Protein AF-A0A1X2AK87-F1 (afdb_monomer_lite)

Sequence (224 aa):
MSTDDASAETTRYLLFAQPDEFSYKQRALEDDAVKTFAQQPPLAIDVGGGTISIVDPGGNAVISSAPIHAVTATPGTYAPMDQSSESTSRRYTQPLLLLDAPGGLDVRIGILPMRVTTWTGHQFRYAWRRKAQPLDLDAAYRHERVERRPLYVVTDAEWHSLVETFGLGNLAVDEYASGALDSEAKFMKVIGIGFAALIIVATTVFFVWFIWAIATGNIHHHHH

Radius of gyration: 25.37 Å; chains: 1; bounding box: 48×30×106 Å

Foldseek 3Di:
DDPPVVFWDKDKFFWFFDDPDADQAFVSNVVVVVVRVVDRGQWMWIDTPQKIFIAGPVPRHTPDMDRLVQKDKAKAKEFDWDDDPVDTDTQAIWIWIFIDGPPDPTFIETERFPGADPQHGGHDQKDFDVVSVHHYLCVVCVPPPDDSDGRTYGYNVSVLVVCVSNVNNVRMDRCPVVCVVVVVSVVRVVVVVVVVVVVVVVVVVVVVVVVVCVVVVVPDPPDD

Structure (mmCIF, N/CA/C/O backbone):
data_AF-A0A1X2AK87-F1
#
_entry.id   AF-A0A1X2AK87-F1
#
loop_
_atom_site.group_PDB
_atom_site.id
_atom_site.type_symbol
_atom_site.label_atom_id
_atom_site.label_alt_id
_atom_site.label_comp_id
_atom_site.label_asym_id
_atom_site.label_entity_id
_atom_site.label_seq_id
_atom_site.pdbx_PDB_ins_code
_atom_site.Cartn_x
_atom_site.Cartn_y
_atom_site.Cartn_z
_atom_site.occupancy
_atom_site.B_iso_or_equiv
_atom_site.auth_seq_id
_atom_site.auth_comp_id
_atom_site.auth_asym_id
_atom_site.auth_atom_id
_atom_site.pdbx_PDB_model_num
ATOM 1 N N . MET A 1 1 ? -15.059 -14.552 42.840 1.00 37.22 1 MET A N 1
ATOM 2 C CA . MET A 1 1 ? -15.243 -14.479 41.378 1.00 37.22 1 MET A CA 1
ATOM 3 C C . MET A 1 1 ? -14.320 -13.364 40.915 1.00 37.22 1 MET A C 1
ATOM 5 O O . MET A 1 1 ? -14.680 -12.205 41.035 1.00 37.22 1 MET A O 1
ATOM 9 N N . SER A 1 2 ? -13.063 -13.712 40.628 1.00 38.62 2 SER A N 1
ATOM 10 C CA . SER A 1 2 ? -12.021 -12.751 40.255 1.00 38.62 2 SER A CA 1
ATOM 11 C C . SER A 1 2 ? -12.074 -12.616 38.743 1.00 38.62 2 SER A C 1
ATOM 13 O O . SER A 1 2 ? -11.777 -13.579 38.041 1.00 38.62 2 SER A O 1
ATOM 15 N N . THR A 1 3 ? -12.546 -11.480 38.247 1.00 45.47 3 THR A N 1
ATOM 16 C CA . THR A 1 3 ? -12.357 -11.089 36.851 1.00 45.47 3 THR A CA 1
ATOM 17 C C . THR A 1 3 ? -10.915 -10.618 36.723 1.00 45.47 3 THR A C 1
ATOM 19 O O . THR A 1 3 ? -10.630 -9.437 36.906 1.00 45.47 3 THR A O 1
ATOM 22 N N . ASP A 1 4 ? -10.003 -11.561 36.475 1.00 43.41 4 ASP A N 1
ATOM 23 C CA . ASP A 1 4 ? -8.764 -11.242 35.768 1.00 43.41 4 ASP A CA 1
ATOM 24 C C . ASP A 1 4 ? -9.184 -10.849 34.354 1.00 43.41 4 ASP A C 1
ATOM 26 O O . ASP A 1 4 ? -9.300 -11.678 33.450 1.00 43.41 4 ASP A O 1
ATOM 30 N N . ASP A 1 5 ? -9.513 -9.571 34.202 1.00 45.09 5 ASP A N 1
ATOM 31 C CA . ASP A 1 5 ? -9.632 -8.917 32.912 1.00 45.09 5 ASP A CA 1
ATOM 32 C C . ASP A 1 5 ? -8.194 -8.780 32.403 1.00 45.09 5 ASP A C 1
ATOM 34 O O . ASP A 1 5 ? -7.512 -7.772 32.599 1.00 45.09 5 ASP A O 1
ATOM 38 N N . ALA A 1 6 ? -7.669 -9.893 31.883 1.00 46.88 6 ALA A N 1
ATOM 39 C CA . ALA A 1 6 ? -6.433 -9.914 31.134 1.00 46.88 6 ALA A CA 1
ATOM 40 C C . ALA A 1 6 ? -6.638 -8.943 29.975 1.00 46.88 6 ALA A C 1
ATOM 42 O O . ALA A 1 6 ? -7.278 -9.298 28.989 1.00 46.88 6 ALA A O 1
ATOM 43 N N . SER A 1 7 ? -6.164 -7.705 30.159 1.00 52.81 7 SER A N 1
ATOM 44 C CA . SER A 1 7 ? -6.148 -6.638 29.164 1.00 52.81 7 SER A CA 1
ATOM 45 C C . SER A 1 7 ? -5.793 -7.256 27.823 1.00 52.81 7 SER A C 1
ATOM 47 O O . SER A 1 7 ? -4.632 -7.603 27.603 1.00 52.81 7 SER A O 1
ATOM 49 N N . ALA A 1 8 ? -6.797 -7.464 26.971 1.00 64.44 8 ALA A N 1
ATOM 50 C CA . ALA A 1 8 ? -6.593 -8.093 25.682 1.00 64.44 8 ALA A CA 1
ATOM 51 C C . ALA A 1 8 ? -5.516 -7.285 24.959 1.00 64.44 8 ALA A C 1
ATOM 53 O O . ALA A 1 8 ? -5.663 -6.070 24.797 1.00 64.44 8 ALA A O 1
ATOM 54 N N . GLU A 1 9 ? -4.404 -7.944 24.629 1.00 82.31 9 GLU A N 1
ATOM 55 C CA . GLU A 1 9 ? -3.223 -7.286 24.084 1.00 82.31 9 GLU A CA 1
ATOM 56 C C . GLU A 1 9 ? -3.644 -6.488 22.849 1.00 82.31 9 GLU A C 1
ATOM 58 O O . GLU A 1 9 ? -4.130 -7.039 21.860 1.00 82.31 9 GLU A O 1
ATOM 63 N N . THR A 1 10 ? -3.582 -5.164 22.973 1.00 91.06 10 THR A N 1
ATOM 64 C CA . THR A 1 10 ? -4.002 -4.245 21.921 1.00 91.06 10 THR A CA 1
ATOM 65 C C . THR A 1 10 ? -2.764 -3.856 21.144 1.00 91.06 10 THR A C 1
ATOM 67 O O . THR A 1 10 ? -1.837 -3.260 21.694 1.00 91.06 10 THR A O 1
ATOM 70 N N . THR A 1 11 ? -2.747 -4.213 19.866 1.00 94.81 11 THR A N 1
ATOM 71 C CA . THR A 1 11 ? -1.667 -3.853 18.953 1.00 94.81 11 THR A CA 1
ATOM 72 C C . THR A 1 11 ? -2.015 -2.536 18.279 1.00 94.81 11 THR A C 1
ATOM 74 O O . THR A 1 11 ? -3.102 -2.395 17.718 1.00 94.81 11 THR A O 1
ATOM 77 N N . ARG A 1 12 ? -1.094 -1.573 18.340 1.00 95.25 12 ARG A N 1
ATOM 78 C CA . ARG A 1 12 ? -1.252 -0.246 17.741 1.00 95.25 12 ARG A CA 1
ATOM 79 C C . ARG A 1 12 ? -0.417 -0.121 16.474 1.00 95.25 12 ARG A C 1
ATOM 81 O O . ARG A 1 12 ? 0.788 -0.349 16.509 1.00 95.25 12 ARG A O 1
ATOM 88 N N . TYR A 1 13 ? -1.051 0.326 15.397 1.00 95.69 13 TYR A N 1
ATOM 89 C CA . TYR A 1 13 ? -0.430 0.604 14.105 1.00 95.69 13 TYR A CA 1
ATOM 90 C C . TYR A 1 13 ? -0.528 2.097 13.804 1.00 95.69 13 TYR A C 1
ATOM 92 O O . TYR A 1 13 ? -1.624 2.659 13.813 1.00 95.69 13 TYR A O 1
ATOM 100 N N . LEU A 1 14 ? 0.602 2.753 13.545 1.00 96.06 14 LEU A N 1
ATOM 101 C CA . LEU A 1 14 ? 0.628 4.185 13.249 1.00 96.06 14 LEU A CA 1
ATOM 102 C C . LEU A 1 14 ? 0.372 4.413 11.761 1.00 96.06 14 LEU A C 1
ATOM 104 O O . LEU A 1 14 ? 1.081 3.882 10.913 1.00 96.06 14 LEU A O 1
ATOM 108 N N . LEU A 1 15 ? -0.639 5.214 11.440 1.00 95.38 15 LEU A N 1
ATOM 109 C CA . LEU A 1 15 ? -1.010 5.530 10.068 1.00 95.38 15 LEU A CA 1
ATOM 110 C C . LEU A 1 15 ? -0.403 6.870 9.670 1.00 95.38 15 LEU A C 1
ATOM 112 O O . LEU A 1 15 ? -0.827 7.917 10.158 1.00 95.38 15 LEU A O 1
ATOM 116 N N . PHE A 1 16 ? 0.556 6.849 8.750 1.00 95.00 16 PHE A N 1
ATOM 117 C CA . PHE A 1 16 ? 1.167 8.063 8.215 1.00 95.00 16 PHE A CA 1
ATOM 118 C C . PHE A 1 16 ? 0.413 8.514 6.972 1.00 95.00 16 PHE A C 1
ATOM 120 O O . PHE A 1 16 ? -0.029 7.681 6.185 1.00 95.00 16 PHE A O 1
ATOM 127 N N . ALA A 1 17 ? 0.248 9.822 6.782 1.00 92.56 17 ALA A N 1
ATOM 128 C CA . ALA A 1 17 ? -0.372 10.337 5.565 1.00 92.56 17 ALA A CA 1
ATOM 129 C C . ALA A 1 17 ? 0.442 9.897 4.341 1.00 92.56 17 ALA A C 1
ATOM 131 O O . ALA A 1 17 ? 1.674 9.973 4.353 1.00 92.56 17 ALA A O 1
ATOM 132 N N . GLN A 1 18 ? -0.232 9.445 3.281 1.00 87.38 18 GLN A N 1
ATOM 133 C CA . GLN A 1 18 ? 0.483 9.159 2.044 1.00 87.38 18 GLN A CA 1
ATOM 134 C C . GLN A 1 18 ? 1.072 10.464 1.471 1.00 87.38 18 GLN A C 1
ATOM 136 O O . GLN A 1 18 ? 0.332 11.439 1.321 1.00 87.38 18 GLN A O 1
ATOM 141 N N . PRO A 1 19 ? 2.368 10.501 1.107 1.00 82.44 19 PRO A N 1
ATOM 142 C CA . PRO A 1 19 ? 2.927 11.643 0.394 1.00 82.44 19 PRO A CA 1
ATOM 143 C C . PRO A 1 19 ? 2.283 11.795 -0.992 1.00 82.44 19 PRO A C 1
ATOM 145 O O . PRO A 1 19 ? 1.915 10.807 -1.631 1.00 82.44 19 PRO A O 1
ATOM 148 N N . ASP A 1 20 ? 2.179 13.034 -1.479 1.00 78.19 20 ASP A N 1
ATOM 149 C CA . ASP A 1 20 ? 1.561 13.326 -2.781 1.00 78.19 20 ASP A CA 1
ATOM 150 C C . ASP A 1 20 ? 2.267 12.618 -3.945 1.00 78.19 20 ASP A C 1
ATOM 152 O O . ASP A 1 20 ? 1.616 12.151 -4.880 1.00 78.19 20 ASP A O 1
ATOM 156 N N . GLU A 1 21 ? 3.591 12.494 -3.865 1.00 79.44 21 GLU A N 1
ATOM 157 C CA . GLU A 1 21 ? 4.397 11.739 -4.814 1.00 79.44 21 GLU A CA 1
ATOM 158 C C . GLU A 1 21 ? 5.607 11.125 -4.106 1.00 79.44 21 GLU A C 1
ATOM 160 O O . GLU A 1 21 ? 6.216 11.741 -3.232 1.00 79.44 21 GLU A O 1
ATOM 165 N N . PHE A 1 22 ? 5.963 9.903 -4.500 1.00 81.50 22 PHE A N 1
ATOM 166 C CA . PHE A 1 22 ? 7.211 9.271 -4.090 1.00 81.50 22 PHE A CA 1
ATOM 167 C C . PHE A 1 22 ? 8.311 9.589 -5.102 1.00 81.50 22 PHE A C 1
ATOM 169 O O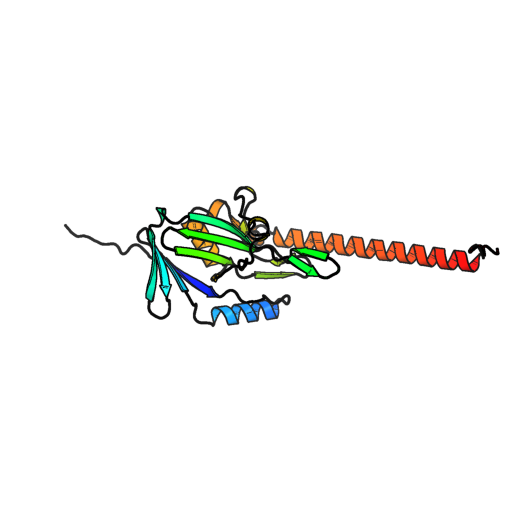 . PHE A 1 22 ? 8.115 9.441 -6.311 1.00 81.50 22 PHE A O 1
ATOM 176 N N . SER A 1 23 ? 9.503 9.941 -4.623 1.00 83.38 23 SER A N 1
ATOM 177 C CA . SER A 1 23 ? 10.654 10.164 -5.495 1.00 83.38 23 SER A CA 1
ATOM 178 C C . SER A 1 23 ? 11.020 8.934 -6.342 1.00 83.38 23 SER A C 1
ATOM 180 O O . SER A 1 23 ? 11.067 7.803 -5.856 1.00 83.38 23 SER A O 1
ATOM 182 N N . TYR A 1 24 ? 11.377 9.165 -7.612 1.00 84.50 24 TYR A N 1
ATOM 183 C CA . TYR A 1 24 ? 11.910 8.138 -8.522 1.00 84.50 24 TYR A CA 1
ATOM 184 C C . TYR A 1 24 ? 13.438 7.959 -8.433 1.00 84.50 24 TYR A C 1
ATOM 186 O O . TYR A 1 24 ? 14.051 7.268 -9.249 1.00 84.50 24 TYR A O 1
ATOM 194 N N . LYS A 1 25 ? 14.083 8.582 -7.440 1.00 87.50 25 LYS A N 1
ATOM 195 C CA . LYS A 1 25 ? 15.506 8.399 -7.123 1.00 87.50 25 LYS A CA 1
ATOM 196 C C . LYS A 1 25 ? 15.643 7.746 -5.756 1.00 87.50 25 LYS A C 1
ATOM 198 O O . LYS A 1 25 ? 15.159 8.311 -4.783 1.00 87.50 25 LYS A O 1
ATOM 203 N N . GLN A 1 26 ? 16.388 6.640 -5.675 1.00 88.94 26 GLN A N 1
ATOM 204 C CA . GLN A 1 26 ? 16.518 5.827 -4.456 1.00 88.94 26 GLN A CA 1
ATOM 205 C C . GLN A 1 26 ? 16.858 6.646 -3.206 1.00 88.94 26 GLN A C 1
ATOM 207 O O . GLN A 1 26 ? 16.146 6.570 -2.217 1.00 88.94 26 GLN A O 1
ATOM 212 N N . ARG A 1 27 ? 17.894 7.489 -3.267 1.00 87.75 27 ARG A N 1
ATOM 213 C CA . ARG A 1 27 ? 18.296 8.310 -2.116 1.00 87.75 27 ARG A CA 1
ATOM 214 C C . ARG A 1 27 ? 17.196 9.268 -1.656 1.00 87.75 27 ARG A C 1
ATOM 216 O O . ARG A 1 27 ? 16.947 9.394 -0.470 1.00 87.75 27 ARG A O 1
ATOM 223 N N . ALA A 1 28 ? 16.523 9.918 -2.600 1.00 87.50 28 ALA A N 1
ATOM 224 C CA . ALA A 1 28 ? 15.436 10.829 -2.265 1.00 87.50 28 ALA A CA 1
ATOM 225 C C . ALA A 1 28 ? 14.181 10.074 -1.789 1.00 87.50 28 ALA A C 1
ATOM 227 O O . ALA A 1 28 ? 13.449 10.604 -0.973 1.00 87.50 28 ALA A O 1
ATOM 228 N N . LEU A 1 29 ? 13.960 8.832 -2.236 1.00 89.25 29 LEU A N 1
ATOM 229 C CA . LEU A 1 29 ? 12.906 7.967 -1.700 1.00 89.25 29 LEU A CA 1
ATOM 230 C C . LEU A 1 29 ? 13.166 7.606 -0.229 1.00 89.25 29 LEU A C 1
ATOM 232 O O . LEU A 1 29 ? 12.245 7.614 0.582 1.00 89.25 29 LEU A O 1
ATOM 236 N N . GLU A 1 30 ? 14.419 7.308 0.118 1.00 89.38 30 GLU A N 1
ATOM 237 C CA . GLU A 1 30 ? 14.837 7.075 1.506 1.00 89.38 30 GLU A CA 1
ATOM 238 C C . GLU A 1 30 ? 14.649 8.339 2.356 1.00 89.38 30 GLU A C 1
ATOM 240 O O . GLU A 1 30 ? 14.086 8.262 3.448 1.00 89.38 30 GLU A O 1
ATOM 245 N N . ASP A 1 31 ? 15.039 9.506 1.834 1.00 90.06 31 ASP A N 1
ATOM 246 C CA . ASP A 1 31 ? 14.813 10.795 2.496 1.00 90.06 31 ASP A CA 1
ATOM 247 C C . ASP A 1 31 ? 13.305 11.078 2.688 1.00 90.06 31 ASP A C 1
ATOM 249 O O . ASP A 1 31 ? 12.892 11.516 3.765 1.00 90.06 31 ASP A O 1
ATOM 253 N N . ASP A 1 32 ? 12.469 10.782 1.684 1.00 88.25 32 ASP A N 1
ATOM 254 C CA . ASP A 1 32 ? 11.006 10.910 1.753 1.00 88.25 32 ASP A CA 1
ATOM 255 C C . ASP A 1 32 ? 10.416 9.991 2.833 1.00 88.25 32 ASP A C 1
ATOM 257 O O . ASP A 1 32 ? 9.547 10.413 3.602 1.00 88.25 32 ASP A O 1
ATOM 261 N N . ALA A 1 33 ? 10.902 8.750 2.936 1.00 89.19 33 ALA A N 1
ATOM 262 C CA . ALA A 1 33 ? 10.476 7.803 3.964 1.00 89.19 33 ALA A CA 1
ATOM 263 C C . ALA A 1 33 ? 10.854 8.298 5.368 1.00 89.19 33 ALA A C 1
ATOM 265 O O . ALA A 1 33 ? 9.997 8.358 6.250 1.00 89.19 33 ALA A O 1
ATOM 266 N N . VAL A 1 34 ? 12.105 8.732 5.567 1.00 89.94 34 VAL A N 1
ATOM 267 C CA . VAL A 1 34 ? 12.567 9.308 6.842 1.00 89.94 34 VAL A CA 1
ATOM 268 C C . VAL A 1 34 ? 11.726 10.523 7.222 1.00 89.94 34 VAL A C 1
ATOM 270 O O . VAL A 1 34 ? 11.284 10.638 8.364 1.00 89.94 34 VAL A O 1
ATOM 273 N N . LYS A 1 35 ? 11.455 11.415 6.265 1.00 90.19 35 LYS A N 1
ATOM 274 C CA . LYS A 1 35 ? 10.617 12.594 6.487 1.00 90.19 35 LYS A CA 1
ATOM 275 C C . LYS A 1 35 ? 9.189 12.210 6.871 1.00 90.19 35 LYS A C 1
ATOM 277 O O . LYS A 1 35 ? 8.642 12.819 7.784 1.00 90.19 35 LYS A O 1
ATOM 282 N N . THR A 1 36 ? 8.606 11.220 6.200 1.00 88.88 36 THR A N 1
ATOM 283 C CA . THR A 1 36 ? 7.245 10.735 6.477 1.00 88.88 36 THR A CA 1
ATOM 284 C C . THR A 1 36 ? 7.141 10.203 7.904 1.00 88.88 36 THR A C 1
ATOM 286 O O . THR A 1 36 ? 6.251 10.606 8.643 1.00 88.88 36 THR A O 1
ATOM 289 N N . PHE A 1 37 ? 8.096 9.378 8.336 1.00 87.94 37 PHE A N 1
ATOM 290 C CA . PHE A 1 37 ? 8.084 8.787 9.678 1.00 87.94 37 PHE A CA 1
ATOM 291 C C . PHE A 1 37 ? 8.559 9.725 10.794 1.00 87.94 37 PHE A C 1
ATOM 293 O O . PHE A 1 37 ? 8.312 9.461 11.967 1.00 87.94 37 PHE A O 1
ATOM 300 N N . ALA A 1 38 ? 9.219 10.831 10.448 1.00 89.88 38 ALA A N 1
ATOM 301 C CA . ALA A 1 38 ? 9.519 11.903 11.393 1.00 89.88 38 ALA A CA 1
ATOM 302 C C . ALA A 1 38 ? 8.299 12.796 11.686 1.00 89.88 38 ALA A C 1
ATOM 304 O O . ALA A 1 38 ? 8.317 13.550 12.660 1.00 89.88 38 ALA A O 1
ATOM 305 N N . GLN A 1 39 ? 7.255 12.751 10.850 1.00 90.12 39 GLN A N 1
ATOM 306 C CA . GLN A 1 39 ? 6.013 13.478 11.100 1.00 90.12 39 GLN A CA 1
ATOM 307 C C . GLN A 1 39 ? 5.172 12.763 12.156 1.00 90.12 39 GLN A C 1
ATOM 309 O O . GLN A 1 39 ? 5.183 11.539 12.268 1.00 90.12 39 GLN A O 1
ATOM 314 N N . GLN A 1 40 ? 4.399 13.539 12.915 1.00 89.62 40 GLN A N 1
ATOM 315 C CA . GLN A 1 40 ? 3.393 12.964 13.796 1.00 89.62 40 GLN A CA 1
ATOM 316 C C . GLN A 1 40 ? 2.331 12.257 12.935 1.00 89.62 40 GLN A C 1
ATOM 318 O O . GLN A 1 40 ? 1.765 12.902 12.045 1.00 89.62 40 GLN A O 1
ATOM 323 N N . PRO A 1 41 ? 2.054 10.961 13.170 1.00 93.00 41 PRO A N 1
ATOM 324 C CA . PRO A 1 41 ? 1.031 10.253 12.416 1.00 93.00 41 PRO A CA 1
ATOM 325 C C . PRO A 1 41 ? -0.331 10.915 12.673 1.00 93.00 41 PRO A C 1
ATOM 327 O O . PRO A 1 41 ? -0.643 11.215 13.824 1.00 93.00 41 PRO A O 1
ATOM 330 N N . PRO A 1 42 ? -1.147 11.181 11.641 1.00 93.50 42 PRO A N 1
ATOM 331 C CA . PRO A 1 42 ? -2.475 11.761 11.826 1.00 93.50 42 PRO A CA 1
ATOM 332 C C . PRO A 1 42 ? -3.457 10.811 12.515 1.00 93.50 42 PRO A C 1
ATOM 334 O O . PRO A 1 42 ? -4.395 11.283 13.146 1.00 93.50 42 PRO A O 1
ATOM 337 N N . LEU A 1 43 ? -3.273 9.494 12.369 1.00 95.00 43 LEU A N 1
ATOM 338 C CA . LEU A 1 43 ? -4.159 8.469 12.916 1.00 95.00 43 LEU A CA 1
ATOM 339 C C . LEU A 1 43 ? -3.360 7.255 13.397 1.00 95.00 43 LEU A C 1
ATOM 341 O O . LEU A 1 43 ? -2.225 7.021 12.984 1.00 95.00 43 LEU A O 1
ATOM 345 N N . ALA A 1 44 ? -3.988 6.446 14.236 1.00 95.56 44 ALA A N 1
ATOM 346 C CA . ALA A 1 44 ? -3.552 5.102 14.567 1.00 95.56 44 ALA A CA 1
ATOM 347 C C . ALA A 1 44 ? -4.731 4.130 14.466 1.00 95.56 44 ALA A C 1
ATOM 349 O O . ALA A 1 44 ? -5.886 4.528 14.626 1.00 95.56 44 ALA A O 1
ATOM 350 N N . ILE A 1 45 ? -4.432 2.860 14.213 1.00 95.06 45 ILE A N 1
ATOM 351 C CA . ILE A 1 45 ? -5.386 1.763 14.358 1.00 95.06 45 ILE A CA 1
ATOM 352 C C . ILE A 1 45 ? -4.974 0.939 15.565 1.00 95.06 45 ILE A C 1
ATOM 354 O O . ILE A 1 45 ? -3.868 0.405 15.600 1.00 95.06 45 ILE A O 1
ATOM 358 N N . ASP A 1 46 ? -5.893 0.795 16.508 1.00 95.12 46 ASP A N 1
ATOM 359 C CA . ASP A 1 46 ? -5.770 -0.130 17.624 1.00 95.12 46 ASP A CA 1
ATOM 360 C C . ASP A 1 46 ? -6.587 -1.382 17.317 1.00 95.12 46 ASP A C 1
ATOM 362 O O . ASP A 1 46 ? -7.791 -1.298 17.057 1.00 95.12 46 ASP A O 1
ATOM 366 N N . VAL A 1 47 ? -5.932 -2.543 17.346 1.00 94.00 47 VAL A N 1
ATOM 367 C CA . VAL A 1 47 ? -6.575 -3.847 17.169 1.00 94.00 47 VAL A CA 1
ATOM 368 C C . VAL A 1 47 ? -6.378 -4.676 18.428 1.00 94.00 47 VAL A C 1
ATOM 370 O O . VAL A 1 47 ? -5.254 -5.016 18.792 1.00 94.00 47 VAL A O 1
ATOM 373 N N . GLY A 1 48 ? -7.475 -4.992 19.110 1.00 91.00 48 GLY A N 1
ATOM 374 C CA . GLY A 1 48 ? -7.442 -5.679 20.399 1.00 91.00 48 GLY A CA 1
ATOM 375 C C . GLY A 1 48 ? -8.834 -5.830 21.002 1.00 91.00 48 GLY A C 1
ATOM 376 O O . GLY A 1 48 ? -9.783 -5.151 20.605 1.00 91.00 48 GLY A O 1
ATOM 377 N N . GLY A 1 49 ? -8.994 -6.773 21.933 1.00 87.88 49 GLY A N 1
ATOM 378 C CA . GLY A 1 49 ? -10.261 -6.958 22.659 1.00 87.88 49 GLY A CA 1
ATOM 379 C C . GLY A 1 49 ? -11.479 -7.267 21.777 1.00 87.88 49 GLY A C 1
ATOM 380 O O . GLY A 1 49 ? -12.606 -6.984 22.167 1.00 87.88 49 GLY A O 1
ATOM 381 N N . GLY A 1 50 ? -11.270 -7.808 20.569 1.00 91.00 50 GLY A N 1
ATOM 382 C CA . GLY A 1 50 ? -12.344 -8.063 19.599 1.00 91.00 50 GLY A CA 1
ATOM 383 C C . GLY A 1 50 ? -12.868 -6.810 18.888 1.00 91.00 50 GLY A C 1
ATOM 384 O O . GLY A 1 50 ? -13.908 -6.869 18.228 1.00 91.00 50 GLY A O 1
ATOM 385 N N . THR A 1 51 ? -12.156 -5.689 18.996 1.00 92.69 51 THR A N 1
ATOM 386 C CA . THR A 1 51 ? -12.510 -4.407 18.382 1.00 92.69 51 THR A CA 1
ATOM 387 C C . THR A 1 51 ? -11.357 -3.852 17.559 1.00 92.69 51 THR A C 1
ATOM 389 O O . THR A 1 51 ? -10.190 -4.177 17.782 1.00 92.69 51 THR A O 1
ATOM 392 N N . ILE A 1 52 ? -11.712 -3.014 16.594 1.00 93.88 52 ILE A N 1
ATOM 393 C CA . ILE A 1 52 ? -10.793 -2.188 15.825 1.00 93.88 52 ILE A CA 1
ATOM 394 C C . ILE A 1 52 ? -11.212 -0.749 16.043 1.00 93.88 52 ILE A C 1
ATOM 396 O O . ILE A 1 52 ? -12.384 -0.415 15.863 1.00 93.88 52 ILE A O 1
ATOM 400 N N . SER A 1 53 ? -10.260 0.097 16.415 1.00 93.62 53 SER A N 1
ATOM 401 C CA . SER A 1 53 ? -10.516 1.511 16.659 1.00 93.62 53 SER A CA 1
ATOM 402 C C . SER A 1 53 ? -9.547 2.378 15.874 1.00 93.62 53 SER A C 1
ATOM 404 O O . SER A 1 53 ? -8.344 2.138 15.894 1.00 93.62 53 SER A O 1
ATOM 406 N N . ILE A 1 54 ? -10.070 3.403 15.208 1.00 93.75 54 ILE A N 1
ATOM 407 C CA . ILE A 1 54 ? -9.275 4.526 14.718 1.00 93.75 54 ILE A CA 1
ATOM 408 C C . ILE A 1 54 ? -9.119 5.504 15.871 1.00 93.75 54 ILE A C 1
ATOM 410 O O . ILE A 1 54 ? -10.110 5.944 16.460 1.00 93.75 54 ILE A O 1
ATOM 414 N N . VAL A 1 55 ? -7.880 5.867 16.168 1.00 94.75 55 VAL A N 1
ATOM 415 C CA . VAL A 1 55 ? -7.527 6.698 17.315 1.00 94.75 55 VAL A CA 1
ATOM 416 C C . VAL A 1 55 ? -6.672 7.871 16.848 1.00 94.75 55 VAL A C 1
ATOM 418 O O . VAL A 1 55 ? -5.816 7.709 15.981 1.00 94.75 55 VAL A O 1
ATOM 421 N N . ASP A 1 56 ? -6.885 9.050 17.427 1.00 93.94 56 ASP A N 1
ATOM 422 C CA . ASP A 1 56 ? -5.918 10.146 17.344 1.00 93.94 56 ASP A CA 1
ATOM 423 C C . ASP A 1 56 ? -4.689 9.793 18.204 1.00 93.94 56 ASP A C 1
ATOM 425 O O . ASP A 1 56 ? -4.816 9.694 19.429 1.00 93.94 56 ASP A O 1
ATOM 429 N N . PRO A 1 57 ? -3.493 9.616 17.618 1.00 92.25 57 PRO A N 1
ATOM 430 C CA . PRO A 1 57 ? -2.301 9.244 18.370 1.00 92.25 57 PRO A CA 1
ATOM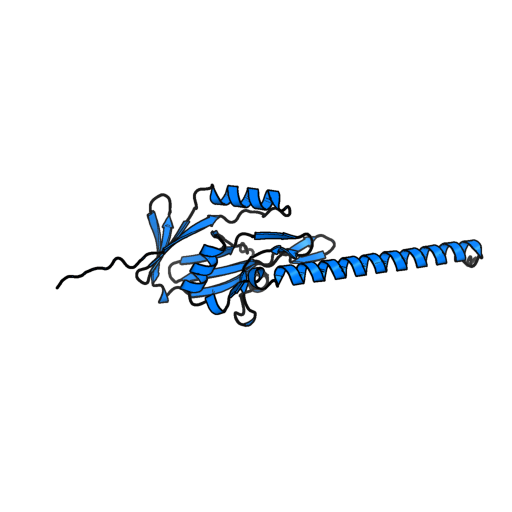 431 C C . PRO A 1 57 ? -1.790 10.367 19.285 1.00 92.25 57 PRO A C 1
ATOM 433 O O . PRO A 1 57 ? -1.042 10.079 20.217 1.00 92.25 57 PRO A O 1
ATOM 436 N N . GLY A 1 58 ? -2.173 11.631 19.051 1.00 90.06 58 GLY A N 1
ATOM 437 C CA . GLY A 1 58 ? -1.793 12.757 19.907 1.00 90.06 58 GLY A CA 1
ATOM 438 C C . GLY A 1 58 ? -2.562 12.796 21.230 1.00 90.06 58 GLY A C 1
ATOM 439 O O . GLY A 1 58 ? -1.969 13.041 22.280 1.00 90.06 58 GLY A O 1
ATOM 440 N N . GLY A 1 59 ? -3.875 12.543 21.184 1.00 87.44 59 GLY A N 1
ATOM 441 C CA . GLY A 1 59 ? -4.765 12.594 22.349 1.00 87.44 59 GLY A CA 1
ATOM 442 C C . GLY A 1 59 ? -5.273 11.244 22.865 1.00 87.44 59 GLY A C 1
ATOM 443 O O . GLY A 1 59 ? -5.955 11.217 23.887 1.00 87.44 59 GLY A O 1
ATOM 444 N N . ASN A 1 60 ? -4.982 10.134 22.179 1.00 88.19 60 ASN A N 1
ATOM 445 C CA . ASN A 1 60 ? -5.611 8.819 22.386 1.00 88.19 60 ASN A CA 1
ATOM 446 C C . ASN A 1 60 ? -7.152 8.848 22.301 1.00 88.19 60 ASN A C 1
ATOM 448 O O . ASN A 1 60 ? -7.832 8.007 22.892 1.00 88.19 60 ASN A O 1
ATOM 452 N N . ALA A 1 61 ? -7.720 9.817 21.581 1.00 93.56 61 ALA A N 1
ATOM 453 C CA . ALA A 1 61 ? -9.162 9.924 21.406 1.00 93.56 61 ALA A CA 1
ATOM 454 C C . ALA A 1 61 ? -9.639 8.928 20.342 1.00 93.56 61 ALA A C 1
ATOM 456 O O . ALA A 1 61 ? -9.127 8.921 19.224 1.00 93.56 61 ALA A O 1
ATOM 457 N N . VAL A 1 62 ? -10.634 8.102 20.675 1.00 93.88 62 VAL A N 1
ATOM 458 C CA . VAL A 1 62 ? -11.263 7.186 19.713 1.00 93.88 62 VAL A CA 1
ATOM 459 C C . VAL A 1 62 ? -12.134 7.995 18.754 1.00 93.88 62 VAL A C 1
ATOM 461 O O . VAL A 1 62 ? -13.096 8.637 19.170 1.00 93.88 62 VAL A O 1
ATOM 464 N N . ILE A 1 63 ? -11.784 7.962 17.470 1.00 92.25 63 ILE A N 1
ATOM 465 C CA . ILE A 1 63 ? -12.493 8.656 16.388 1.00 92.25 63 ILE A CA 1
ATOM 466 C C . ILE A 1 63 ? -13.620 7.776 15.851 1.00 92.25 63 ILE A C 1
ATOM 468 O O . ILE A 1 63 ? -14.735 8.243 15.634 1.00 92.25 63 ILE A O 1
ATOM 472 N N . SER A 1 64 ? -13.325 6.495 15.641 1.00 92.00 64 SER A N 1
ATOM 473 C CA . SER A 1 64 ? -14.286 5.490 15.195 1.00 92.00 64 SER A CA 1
ATOM 474 C C . SER A 1 64 ? -13.891 4.136 15.764 1.00 92.00 64 SER A C 1
ATOM 476 O O . SER A 1 64 ? -12.709 3.877 15.982 1.00 92.00 64 SER A O 1
ATOM 478 N N . SER A 1 65 ? -14.866 3.275 16.027 1.00 92.88 65 SER A N 1
ATOM 479 C CA . SER A 1 65 ? -14.622 1.926 16.522 1.00 92.88 65 SER A CA 1
ATOM 480 C C . SER A 1 65 ? -15.676 0.973 15.988 1.00 92.88 65 SER A C 1
ATOM 482 O O . SER A 1 65 ? -16.854 1.323 15.896 1.00 92.88 65 SER A O 1
ATOM 484 N N . ALA A 1 66 ? -15.248 -0.234 15.645 1.00 93.44 66 ALA A N 1
ATOM 485 C CA . ALA A 1 66 ? -16.112 -1.297 15.175 1.00 93.44 66 ALA A CA 1
ATOM 486 C C . ALA A 1 66 ? -15.670 -2.641 15.772 1.00 93.44 66 ALA A C 1
ATOM 488 O O . ALA A 1 66 ? -14.473 -2.882 15.957 1.00 93.44 66 ALA A O 1
ATOM 489 N N . PRO A 1 67 ? -16.608 -3.560 16.053 1.00 93.25 67 PRO A N 1
ATOM 490 C CA . PRO A 1 67 ? -16.255 -4.941 16.345 1.00 93.25 67 PRO A CA 1
ATOM 491 C C . PRO A 1 67 ? -15.488 -5.553 15.170 1.00 93.25 67 PRO A C 1
ATOM 493 O O . PRO A 1 67 ? -15.885 -5.373 14.021 1.00 93.25 67 PRO A O 1
ATOM 496 N N . ILE A 1 68 ? -14.438 -6.332 15.438 1.00 91.62 68 ILE A N 1
ATOM 497 C CA . ILE A 1 68 ? -13.577 -6.896 14.382 1.00 91.62 68 ILE A CA 1
ATOM 498 C C . ILE A 1 68 ? -14.357 -7.739 13.365 1.00 91.62 68 ILE A C 1
ATOM 500 O O . ILE A 1 68 ? -14.066 -7.709 12.178 1.00 91.62 68 ILE A O 1
ATOM 504 N N . HIS A 1 69 ? -15.401 -8.438 13.816 1.00 91.56 69 HIS A N 1
ATOM 505 C CA . HIS A 1 69 ? -16.263 -9.261 12.966 1.00 91.56 69 HIS A CA 1
ATOM 506 C C . HIS A 1 69 ? -17.204 -8.448 12.062 1.00 91.56 69 HIS A C 1
ATOM 508 O O . HIS A 1 69 ? -17.805 -9.012 11.153 1.00 91.56 69 HIS A O 1
ATOM 514 N N . ALA A 1 70 ? -17.367 -7.150 12.330 1.00 93.56 70 ALA A N 1
ATOM 515 C CA . ALA A 1 70 ? -18.125 -6.224 11.495 1.00 93.56 70 ALA A CA 1
ATOM 516 C C . ALA A 1 70 ? -17.227 -5.464 10.503 1.00 93.56 70 ALA A C 1
ATOM 518 O O . ALA A 1 70 ? -17.750 -4.790 9.616 1.00 93.56 70 ALA A O 1
ATOM 519 N N . VAL A 1 71 ? -15.899 -5.567 10.644 1.00 94.50 71 VAL A N 1
ATOM 520 C CA . VAL A 1 71 ? -14.932 -4.963 9.724 1.00 94.50 71 VAL A CA 1
ATOM 521 C C . VAL A 1 71 ? -14.681 -5.907 8.555 1.00 94.50 71 VAL A C 1
ATOM 523 O O . VAL A 1 71 ? -14.271 -7.055 8.725 1.00 94.50 71 VAL A O 1
ATOM 526 N N . THR A 1 72 ? -14.887 -5.399 7.349 1.00 94.81 72 THR A N 1
ATOM 527 C CA . THR A 1 72 ? -14.543 -6.073 6.103 1.00 94.81 72 THR A CA 1
ATOM 528 C C . THR A 1 72 ? -13.155 -5.628 5.665 1.00 94.81 72 THR A C 1
ATOM 530 O O . THR A 1 72 ? -12.944 -4.469 5.317 1.00 94.81 72 THR A O 1
ATOM 533 N N . ALA A 1 73 ? -12.207 -6.563 5.655 1.00 95.31 73 ALA A N 1
ATOM 534 C CA . ALA A 1 73 ? -10.868 -6.346 5.125 1.00 95.31 73 ALA A CA 1
ATOM 535 C C . ALA A 1 73 ? -10.756 -6.925 3.711 1.00 95.31 73 ALA A C 1
ATOM 537 O O . ALA A 1 73 ? -10.923 -8.129 3.510 1.00 95.31 73 ALA A O 1
ATOM 538 N N . THR A 1 74 ? -10.454 -6.074 2.732 1.00 95.12 74 THR A N 1
ATOM 539 C CA . THR A 1 74 ? -10.397 -6.455 1.316 1.00 95.12 74 THR A CA 1
ATOM 540 C C . THR A 1 74 ? -9.013 -6.173 0.726 1.00 95.12 74 THR A C 1
ATOM 542 O O . THR A 1 74 ? -8.495 -5.061 0.875 1.00 95.12 74 THR A O 1
ATOM 545 N N . PRO A 1 75 ? -8.403 -7.141 0.016 1.00 96.69 75 PRO A N 1
ATOM 546 C CA . PRO A 1 75 ? -7.229 -6.892 -0.811 1.00 96.69 75 PRO A CA 1
ATOM 547 C C . PRO A 1 75 ? -7.522 -5.856 -1.904 1.00 96.69 75 PRO A C 1
ATOM 549 O O . PRO A 1 75 ? -8.449 -6.026 -2.696 1.00 96.69 75 PRO A O 1
ATOM 552 N N . GLY A 1 76 ? -6.712 -4.805 -1.992 1.00 94.25 76 GLY A N 1
ATOM 553 C CA . GLY A 1 76 ? -6.779 -3.808 -3.062 1.00 94.25 76 GLY A CA 1
ATOM 554 C C . GLY A 1 76 ? -5.444 -3.634 -3.779 1.00 94.25 76 GLY A C 1
ATOM 555 O O . GLY A 1 76 ? -4.387 -3.991 -3.257 1.00 94.25 76 GLY A O 1
ATOM 556 N N . THR A 1 77 ? -5.474 -3.056 -4.973 1.00 93.06 77 THR A N 1
ATOM 557 C CA . THR A 1 77 ? -4.277 -2.611 -5.697 1.00 93.06 77 THR A CA 1
ATOM 558 C C . THR A 1 77 ? -4.475 -1.210 -6.245 1.00 93.06 77 THR A C 1
ATOM 560 O O . THR A 1 77 ? -5.524 -0.916 -6.818 1.00 93.06 77 THR A O 1
ATOM 563 N N . TYR A 1 78 ? -3.442 -0.383 -6.108 1.00 90.12 78 TYR A N 1
ATOM 564 C CA . TYR A 1 78 ? -3.340 0.937 -6.726 1.00 90.12 78 TYR A CA 1
ATOM 565 C C . TYR A 1 78 ? -2.218 0.930 -7.763 1.00 90.12 78 TYR A C 1
ATOM 567 O O . TYR A 1 78 ? -1.095 0.526 -7.456 1.00 90.12 78 TYR A O 1
ATOM 575 N N . ALA A 1 79 ? -2.511 1.339 -8.994 1.00 87.88 79 ALA A N 1
ATOM 576 C CA . ALA A 1 79 ? -1.591 1.279 -10.120 1.00 87.88 79 ALA A CA 1
ATOM 577 C C . ALA A 1 79 ? -1.639 2.585 -10.934 1.00 87.88 79 ALA A C 1
ATOM 579 O O . ALA A 1 79 ? -2.226 2.618 -12.026 1.00 87.88 79 ALA A O 1
ATOM 580 N N . PRO A 1 80 ? -0.996 3.665 -10.442 1.00 81.88 80 PRO A N 1
ATOM 581 C CA . PRO A 1 80 ? -1.070 4.967 -11.086 1.00 81.88 80 PRO A CA 1
ATOM 582 C C . PRO A 1 80 ? -0.595 4.890 -12.534 1.00 81.88 80 PRO A C 1
ATOM 584 O O . PRO A 1 80 ? 0.474 4.353 -12.842 1.00 81.88 80 PRO A O 1
ATOM 587 N N . MET A 1 81 ? -1.407 5.449 -13.427 1.00 75.94 81 MET A N 1
ATOM 588 C CA . MET A 1 81 ? -1.106 5.529 -14.851 1.00 75.94 81 MET A CA 1
ATOM 589 C C . MET A 1 81 ? -0.309 6.792 -15.139 1.00 75.94 81 MET A C 1
ATOM 591 O O . MET A 1 81 ? -0.713 7.887 -14.747 1.00 75.94 81 MET A O 1
ATOM 595 N N . ASP A 1 82 ? 0.786 6.649 -15.874 1.00 70.38 82 ASP A N 1
ATOM 596 C CA . ASP A 1 82 ? 1.405 7.779 -16.542 1.00 70.38 82 ASP A CA 1
ATOM 597 C C . ASP A 1 82 ? 0.601 8.098 -17.802 1.00 70.38 82 ASP A C 1
ATOM 599 O O . ASP A 1 82 ? 0.471 7.247 -18.681 1.00 70.38 82 ASP A O 1
ATOM 603 N N . GLN A 1 83 ? 0.021 9.294 -17.862 1.00 61.50 83 GLN A N 1
ATOM 604 C CA . GLN A 1 83 ? -0.652 9.806 -19.054 1.00 61.50 83 GLN A CA 1
ATOM 605 C C . GLN A 1 83 ? 0.269 10.832 -19.706 1.00 61.50 83 GLN A C 1
ATOM 607 O O . GLN A 1 83 ? 0.069 12.039 -19.572 1.00 61.50 83 GLN A O 1
ATOM 612 N N . SER A 1 84 ? 1.317 10.350 -20.370 1.00 59.66 84 SER A N 1
ATOM 613 C CA . SER A 1 84 ? 2.122 11.196 -21.249 1.00 59.66 84 SER A CA 1
ATOM 614 C C . SER A 1 84 ? 1.528 11.186 -22.660 1.00 59.66 84 SER A C 1
ATOM 616 O O . SER A 1 84 ? 0.729 10.315 -23.009 1.00 59.66 84 SER A O 1
ATOM 618 N N . SER A 1 85 ? 1.913 12.151 -23.500 1.00 48.94 85 SER A N 1
ATOM 619 C CA . SER A 1 85 ? 1.461 12.217 -24.899 1.00 48.94 85 SER 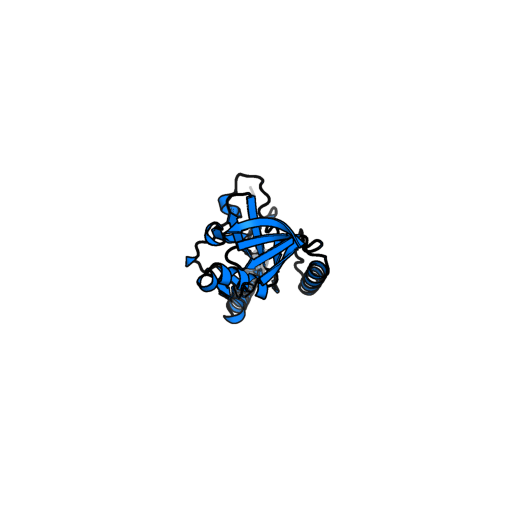A CA 1
ATOM 620 C C . SER A 1 85 ? 1.891 11.011 -25.745 1.00 48.94 85 SER A C 1
ATOM 622 O O . SER A 1 85 ? 1.368 10.827 -26.840 1.00 48.94 85 SER A O 1
ATOM 624 N N . GLU A 1 86 ? 2.839 10.205 -25.258 1.00 57.56 86 GLU A N 1
ATOM 625 C CA . GLU A 1 86 ? 3.485 9.122 -26.009 1.00 57.56 86 GLU A CA 1
ATOM 626 C C . GLU A 1 86 ? 3.115 7.718 -25.504 1.00 57.56 86 GLU A C 1
ATOM 628 O O . GLU A 1 86 ? 3.247 6.749 -26.250 1.00 57.56 86 GLU A O 1
ATOM 633 N N . SER A 1 87 ? 2.637 7.575 -24.261 1.00 53.41 87 SER A N 1
ATOM 634 C CA . SER A 1 87 ? 2.317 6.269 -23.674 1.00 53.41 87 SER A CA 1
ATOM 635 C C . SER A 1 87 ? 1.311 6.381 -22.530 1.00 53.41 87 SER A C 1
ATOM 637 O O . SER A 1 87 ? 1.375 7.299 -21.714 1.00 53.41 87 SER A O 1
ATOM 639 N N . THR A 1 88 ? 0.418 5.389 -22.436 1.00 63.22 88 THR A N 1
ATOM 640 C CA . THR A 1 88 ? -0.309 5.079 -21.199 1.00 63.22 88 THR A CA 1
ATOM 641 C C . THR A 1 88 ? 0.304 3.830 -20.584 1.00 63.22 88 THR A C 1
ATOM 643 O O . THR A 1 88 ? 0.020 2.712 -21.016 1.00 63.22 88 THR A O 1
ATOM 646 N N . SER A 1 89 ? 1.154 4.010 -19.577 1.00 72.00 89 SER A N 1
ATOM 647 C CA . SER A 1 89 ? 1.807 2.902 -18.875 1.00 72.00 89 SER A CA 1
ATOM 648 C C . SER A 1 89 ? 1.621 3.015 -17.368 1.00 72.00 89 SER A C 1
ATOM 650 O O . SER A 1 89 ? 1.693 4.106 -16.804 1.00 72.00 89 SER A O 1
ATOM 652 N N . ARG A 1 90 ? 1.406 1.874 -16.703 1.00 75.12 90 ARG A N 1
ATOM 653 C CA . ARG A 1 90 ? 1.413 1.791 -15.235 1.00 75.12 90 ARG A CA 1
ATOM 654 C C . ARG A 1 90 ? 2.800 2.169 -14.726 1.00 75.12 90 ARG A C 1
ATOM 656 O O . ARG A 1 90 ? 3.782 1.587 -15.178 1.00 75.12 90 ARG A O 1
ATOM 663 N N . ARG A 1 91 ? 2.875 3.116 -13.787 1.00 81.31 91 ARG A N 1
ATOM 664 C CA . ARG A 1 91 ? 4.146 3.530 -13.170 1.00 81.31 91 ARG A CA 1
ATOM 665 C C . ARG A 1 91 ? 4.669 2.482 -12.190 1.00 81.31 91 ARG A C 1
ATOM 667 O O . ARG A 1 91 ? 5.865 2.224 -12.154 1.00 81.31 91 ARG A O 1
ATOM 674 N N . TYR A 1 92 ? 3.768 1.899 -11.406 1.00 86.44 92 TYR A N 1
ATOM 675 C CA . TYR A 1 92 ? 4.020 0.808 -10.464 1.00 86.44 92 TYR A CA 1
ATOM 676 C C . TYR A 1 92 ? 2.684 0.171 -10.051 1.00 86.44 92 TYR A C 1
ATOM 678 O O . TYR A 1 92 ? 1.623 0.666 -10.431 1.00 86.44 92 TYR A O 1
ATOM 686 N N . THR A 1 93 ? 2.726 -0.918 -9.278 1.00 89.44 93 THR A N 1
ATOM 687 C CA . THR A 1 93 ? 1.547 -1.497 -8.610 1.00 89.44 93 THR A CA 1
ATOM 688 C C . THR A 1 93 ? 1.816 -1.588 -7.114 1.00 89.44 93 THR A C 1
ATOM 690 O O . THR A 1 93 ? 2.776 -2.226 -6.699 1.00 89.44 93 THR A O 1
ATOM 693 N N . GLN A 1 94 ? 0.975 -0.943 -6.312 1.00 93.06 94 GLN A N 1
ATOM 694 C CA . GLN A 1 94 ? 1.054 -0.921 -4.856 1.00 93.06 94 GLN A CA 1
ATOM 695 C C . GLN A 1 94 ? -0.064 -1.788 -4.263 1.00 93.06 94 GLN A C 1
ATOM 697 O O . GLN A 1 94 ? -1.234 -1.583 -4.609 1.00 93.06 94 GLN A O 1
ATOM 702 N N . PRO A 1 95 ? 0.248 -2.739 -3.366 1.00 95.19 95 PRO A N 1
ATOM 703 C CA . PRO A 1 95 ? -0.778 -3.457 -2.621 1.00 95.19 95 PRO A CA 1
ATOM 704 C C . PRO A 1 95 ? -1.423 -2.538 -1.577 1.00 95.19 95 PRO A C 1
ATOM 706 O O . PRO A 1 95 ? -0.745 -1.776 -0.885 1.00 95.19 95 PRO A O 1
ATOM 709 N N . LEU A 1 96 ? -2.741 -2.642 -1.448 1.00 95.56 96 LEU A N 1
ATOM 710 C CA . LEU A 1 96 ? -3.539 -1.952 -0.443 1.00 95.56 96 LEU A CA 1
ATOM 711 C C . LEU A 1 96 ? -4.275 -2.955 0.440 1.00 95.56 96 LEU A C 1
ATOM 713 O O . LEU A 1 96 ? -4.730 -3.996 -0.040 1.00 95.56 96 LEU A O 1
ATOM 717 N N . LEU A 1 97 ? -4.446 -2.589 1.704 1.00 96.38 97 LEU A N 1
ATOM 718 C CA . LEU A 1 97 ? -5.445 -3.157 2.597 1.00 96.38 97 LEU A CA 1
ATOM 719 C C . LEU A 1 97 ? -6.593 -2.150 2.719 1.00 96.38 97 LEU A C 1
ATOM 721 O O . LEU A 1 97 ? -6.379 -1.015 3.150 1.00 96.38 97 LEU A O 1
ATOM 725 N N . LEU A 1 98 ? -7.788 -2.555 2.294 1.00 94.88 98 LEU A N 1
ATOM 726 C CA . LEU A 1 98 ? -9.006 -1.754 2.388 1.00 94.88 98 LEU A CA 1
ATOM 727 C C . LEU A 1 98 ? -9.795 -2.243 3.598 1.00 94.88 98 LEU A C 1
ATOM 729 O O . LEU A 1 98 ? -10.121 -3.429 3.661 1.00 94.88 98 LEU A O 1
ATOM 733 N N . LEU A 1 99 ? -10.080 -1.357 4.542 1.00 94.12 99 LEU A N 1
ATOM 734 C CA . LEU A 1 99 ? -10.886 -1.652 5.720 1.00 94.12 99 LEU A CA 1
ATOM 735 C C . LEU A 1 99 ? -12.179 -0.856 5.631 1.00 94.12 99 LEU A C 1
ATOM 737 O O . LEU A 1 99 ? -12.129 0.372 5.621 1.00 94.12 99 LEU A O 1
ATOM 741 N N . ASP A 1 100 ? -13.302 -1.563 5.587 1.00 93.25 100 ASP A N 1
ATOM 742 C CA . ASP A 1 100 ? -14.641 -0.978 5.587 1.00 93.25 100 ASP A CA 1
ATOM 743 C C . ASP A 1 100 ? -15.457 -1.518 6.766 1.00 93.25 100 ASP A C 1
ATOM 745 O O . ASP A 1 100 ? -15.406 -2.715 7.061 1.00 93.25 100 ASP A O 1
ATOM 749 N N . ALA A 1 101 ? -16.215 -0.668 7.455 1.00 90.94 101 ALA A N 1
ATOM 750 C CA . ALA A 1 101 ? -17.182 -1.115 8.452 1.00 90.94 101 ALA A CA 1
ATOM 751 C C . ALA A 1 101 ? -18.385 -0.166 8.573 1.00 90.94 101 ALA A C 1
ATOM 753 O O . ALA A 1 101 ? -18.249 1.058 8.434 1.00 90.94 101 ALA A O 1
ATOM 754 N N . PRO A 1 102 ? -19.566 -0.702 8.943 1.00 82.94 102 PRO A N 1
ATOM 755 C CA . PRO A 1 102 ? -20.720 0.118 9.285 1.00 82.94 102 PRO A CA 1
ATOM 756 C C . PRO A 1 102 ? -20.364 1.131 10.379 1.00 82.94 102 PRO A C 1
ATOM 758 O O . PRO A 1 102 ? -19.772 0.772 11.394 1.00 82.94 102 PRO A O 1
ATOM 761 N N . GLY A 1 103 ? -20.746 2.394 10.184 1.00 74.12 103 GLY A N 1
ATOM 762 C CA . GLY A 1 103 ? -20.373 3.483 11.098 1.00 74.12 103 GLY A CA 1
ATOM 763 C C . GLY A 1 103 ? -19.221 4.361 10.603 1.00 74.12 103 GLY A C 1
ATOM 764 O O . GLY A 1 103 ? -18.778 5.234 11.342 1.00 74.12 103 GLY A O 1
ATOM 765 N N . GLY A 1 104 ? -18.780 4.182 9.352 1.00 76.31 104 GLY A N 1
ATOM 766 C CA . GLY A 1 104 ? -17.879 5.121 8.673 1.00 76.31 104 GLY A CA 1
ATOM 767 C C . GLY A 1 104 ? -16.394 4.814 8.849 1.00 76.31 104 GLY A C 1
ATOM 768 O O . GLY A 1 104 ? -15.567 5.709 8.693 1.00 76.31 104 GLY A O 1
ATOM 769 N N . LEU A 1 105 ? -16.048 3.569 9.186 1.00 85.81 105 LEU A N 1
ATOM 770 C CA . LEU A 1 105 ? -14.675 3.097 9.056 1.00 85.81 105 LEU A CA 1
ATOM 771 C C . LEU A 1 105 ? -14.408 2.864 7.563 1.00 85.81 105 LEU A C 1
ATOM 773 O O . LEU A 1 105 ? -14.852 1.856 7.044 1.00 85.81 105 LEU A O 1
ATOM 777 N N . ASP A 1 106 ? -13.714 3.777 6.889 1.00 89.00 106 ASP A N 1
ATOM 778 C CA . ASP A 1 106 ? -13.214 3.586 5.518 1.00 89.00 106 ASP A CA 1
ATOM 779 C C . ASP A 1 106 ? -11.736 3.984 5.487 1.00 89.00 106 ASP A C 1
ATOM 781 O O . ASP A 1 106 ? -11.383 5.168 5.506 1.00 89.00 106 ASP A O 1
ATOM 785 N N . VAL A 1 107 ? -10.854 2.984 5.529 1.00 91.25 107 VAL A N 1
ATOM 786 C CA . VAL A 1 107 ? -9.404 3.189 5.595 1.00 91.25 107 VAL A CA 1
ATOM 787 C C . VAL A 1 107 ? -8.713 2.421 4.484 1.00 91.25 107 VAL A C 1
ATOM 789 O O . VAL A 1 107 ? -8.879 1.214 4.322 1.00 91.25 107 VAL A O 1
ATOM 792 N N . ARG A 1 108 ? -7.861 3.130 3.742 1.00 93.69 108 ARG A N 1
ATOM 793 C CA . ARG A 1 108 ? -7.078 2.581 2.633 1.00 93.69 108 ARG A CA 1
ATOM 794 C C . ARG A 1 108 ? -5.605 2.686 2.971 1.00 93.69 108 ARG A C 1
ATOM 796 O O . ARG A 1 108 ? -5.047 3.786 2.966 1.00 93.69 108 ARG A O 1
ATOM 803 N N . ILE A 1 109 ? -5.009 1.543 3.288 1.00 95.88 109 ILE A N 1
ATOM 804 C CA . ILE A 1 109 ? -3.663 1.448 3.848 1.00 95.88 109 ILE A CA 1
ATOM 805 C C . ILE A 1 109 ? -2.730 0.845 2.803 1.00 95.88 109 ILE A C 1
ATOM 807 O O . ILE A 1 109 ? -2.883 -0.312 2.408 1.00 95.88 109 ILE A O 1
ATOM 811 N N . GLY A 1 110 ? -1.764 1.637 2.350 1.00 95.25 110 GLY A N 1
ATOM 812 C CA . GLY A 1 110 ? -0.685 1.198 1.475 1.00 95.25 110 GLY A CA 1
ATOM 813 C C . GLY A 1 110 ? 0.599 0.881 2.238 1.00 95.25 110 GLY A C 1
ATOM 814 O O . GLY A 1 110 ? 0.735 1.152 3.430 1.00 95.25 110 GLY A O 1
ATOM 815 N N . ILE A 1 111 ? 1.570 0.338 1.512 1.00 94.12 111 ILE A N 1
ATOM 816 C CA . ILE A 1 111 ? 2.938 0.109 1.998 1.00 94.12 111 ILE A CA 1
ATOM 817 C C . ILE A 1 111 ? 3.842 1.198 1.435 1.00 94.12 111 ILE A C 1
ATOM 819 O O . ILE A 1 111 ? 3.653 1.590 0.280 1.00 94.12 111 ILE A O 1
ATOM 823 N N . LEU A 1 112 ? 4.845 1.657 2.186 1.00 91.44 112 LEU A N 1
ATOM 824 C CA . LEU A 1 112 ? 5.895 2.471 1.575 1.00 91.44 112 LEU A CA 1
ATOM 825 C C . LEU A 1 112 ? 6.689 1.670 0.531 1.00 91.44 112 LEU A C 1
ATOM 827 O O . LEU A 1 112 ? 6.949 0.475 0.712 1.00 91.44 112 LEU A O 1
ATOM 831 N N . PRO A 1 113 ? 7.113 2.324 -0.559 1.00 91.75 113 PRO A N 1
ATOM 832 C CA . PRO A 1 113 ? 8.020 1.711 -1.512 1.00 91.75 113 PRO A CA 1
ATOM 833 C C . PRO A 1 113 ? 9.378 1.457 -0.851 1.00 91.75 113 PRO A C 1
ATOM 835 O O . PRO A 1 113 ? 9.950 2.327 -0.201 1.00 91.75 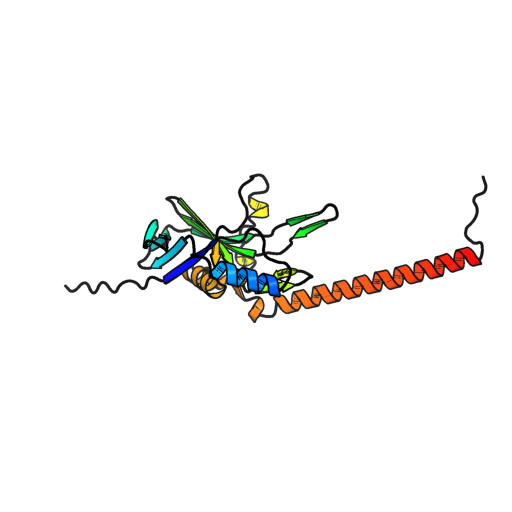113 PRO A O 1
ATOM 838 N N . MET A 1 114 ? 9.908 0.252 -1.042 1.00 90.25 114 MET A N 1
ATOM 839 C CA . MET A 1 114 ? 11.194 -0.168 -0.478 1.00 90.25 114 MET A CA 1
ATOM 840 C C . MET A 1 114 ? 12.364 0.312 -1.342 1.00 90.25 114 MET A C 1
ATOM 842 O O . MET A 1 114 ? 13.436 0.648 -0.842 1.00 90.25 114 MET A O 1
ATOM 846 N N . ARG A 1 115 ? 12.173 0.310 -2.664 1.00 89.00 115 ARG A N 1
ATOM 847 C CA . ARG A 1 115 ? 13.176 0.769 -3.625 1.00 89.00 115 ARG A CA 1
ATOM 848 C C . ARG A 1 115 ? 12.533 1.247 -4.914 1.00 89.00 115 ARG A C 1
ATOM 850 O O . ARG A 1 115 ? 11.364 0.971 -5.174 1.00 89.00 115 ARG A O 1
ATOM 857 N N . VAL A 1 116 ? 13.317 1.917 -5.746 1.00 88.50 116 VAL A N 1
ATOM 858 C CA . VAL A 1 116 ? 12.915 2.311 -7.099 1.00 88.50 116 VAL A CA 1
ATOM 859 C C . VAL A 1 116 ? 13.872 1.748 -8.142 1.00 88.50 116 VAL A C 1
ATOM 861 O O . VAL A 1 116 ? 15.089 1.731 -7.950 1.00 88.50 116 VAL A O 1
ATOM 864 N N . THR A 1 117 ? 13.326 1.298 -9.271 1.00 84.00 117 THR A N 1
ATOM 865 C CA . THR A 1 117 ? 14.108 0.924 -10.453 1.00 84.00 117 THR A CA 1
ATOM 866 C C . THR A 1 117 ? 13.661 1.726 -11.670 1.00 84.00 117 THR A C 1
ATOM 868 O O . THR A 1 117 ? 12.506 2.131 -11.779 1.00 84.00 117 THR A O 1
ATOM 871 N N . THR A 1 118 ? 14.569 1.927 -12.624 1.00 78.06 118 THR A N 1
ATOM 872 C CA . THR A 1 118 ? 14.266 2.634 -13.880 1.00 78.06 118 THR A CA 1
ATOM 873 C C . THR A 1 118 ? 13.210 1.919 -14.727 1.00 78.06 118 THR A C 1
ATOM 875 O O . THR A 1 118 ? 12.541 2.563 -15.524 1.00 78.06 118 THR A O 1
ATOM 878 N N . TRP A 1 119 ? 13.063 0.599 -14.574 1.00 74.88 119 TRP A N 1
ATOM 879 C CA . TRP A 1 119 ? 12.217 -0.224 -15.446 1.00 74.88 119 TRP A CA 1
ATOM 880 C C . TRP A 1 119 ? 10.830 -0.498 -14.875 1.00 74.88 119 TRP A C 1
ATOM 882 O O . TRP A 1 119 ? 9.876 -0.604 -15.635 1.00 74.88 119 TRP A O 1
ATOM 892 N N . THR A 1 120 ? 10.722 -0.637 -13.554 1.00 76.44 120 THR A N 1
ATOM 893 C CA . THR A 1 120 ? 9.477 -1.040 -12.878 1.00 76.44 120 THR A CA 1
ATOM 894 C C . THR A 1 120 ? 8.953 0.029 -11.918 1.00 76.44 120 THR A C 1
ATOM 896 O O . THR A 1 120 ? 8.008 -0.234 -11.184 1.00 76.44 120 THR A O 1
ATOM 899 N N . GLY A 1 121 ? 9.606 1.195 -11.849 1.00 86.50 121 GLY A N 1
ATOM 900 C CA . GLY A 1 121 ? 9.255 2.253 -10.907 1.00 86.50 121 GLY A CA 1
ATOM 901 C C . GLY A 1 121 ? 9.445 1.822 -9.453 1.00 86.50 121 GLY A C 1
ATOM 902 O O . GLY A 1 121 ? 10.432 1.161 -9.108 1.00 86.50 121 GLY A O 1
ATOM 903 N N . HIS A 1 122 ? 8.513 2.232 -8.594 1.00 91.12 122 HIS A N 1
ATOM 904 C CA . HIS A 1 122 ? 8.496 1.875 -7.179 1.00 91.12 122 HIS A CA 1
ATOM 905 C C . HIS A 1 122 ? 8.215 0.388 -6.979 1.00 91.12 122 HIS A C 1
ATOM 907 O O . HIS A 1 122 ? 7.265 -0.162 -7.528 1.00 91.12 122 HIS A O 1
ATOM 913 N N . GLN A 1 123 ? 9.040 -0.255 -6.160 1.00 91.44 123 GLN A N 1
ATOM 914 C CA . GLN A 1 123 ? 8.896 -1.654 -5.789 1.00 91.44 123 GLN A CA 1
ATOM 915 C C . GLN A 1 123 ? 8.527 -1.775 -4.313 1.00 91.44 123 GLN A C 1
ATOM 917 O O . GLN A 1 123 ? 9.102 -1.108 -3.447 1.00 91.44 123 GLN A O 1
ATOM 922 N N . PHE A 1 124 ? 7.590 -2.675 -4.041 1.00 93.31 124 PHE A N 1
ATOM 923 C CA . PHE A 1 124 ? 7.077 -2.974 -2.711 1.00 93.31 124 PHE A CA 1
ATOM 924 C C . PHE A 1 124 ? 7.508 -4.382 -2.325 1.00 93.31 124 PHE A C 1
ATOM 926 O O . PHE A 1 124 ? 7.660 -5.248 -3.181 1.00 93.31 124 PHE A O 1
ATOM 933 N N . ARG A 1 125 ? 7.729 -4.609 -1.031 1.00 94.38 125 ARG A N 1
ATOM 934 C CA . ARG A 1 125 ? 8.139 -5.924 -0.531 1.00 94.38 125 ARG A CA 1
ATOM 935 C C . ARG A 1 125 ? 7.061 -6.983 -0.752 1.00 94.38 125 ARG A C 1
ATOM 937 O O . ARG A 1 125 ? 7.371 -8.114 -1.120 1.00 94.38 125 ARG A O 1
ATOM 944 N N . TYR A 1 126 ? 5.813 -6.602 -0.506 1.00 95.19 126 TYR A N 1
ATOM 945 C CA . TYR A 1 126 ? 4.674 -7.494 -0.611 1.00 95.19 126 TYR A CA 1
ATOM 946 C C . TYR A 1 126 ? 3.855 -7.215 -1.865 1.00 95.19 126 TYR A C 1
ATOM 948 O O . TYR A 1 126 ? 3.797 -6.085 -2.346 1.00 95.19 126 TYR A O 1
ATOM 956 N N . ALA A 1 127 ? 3.169 -8.247 -2.342 1.00 94.31 127 ALA A N 1
ATOM 957 C CA . ALA A 1 127 ? 2.124 -8.149 -3.348 1.00 94.31 127 ALA A CA 1
ATOM 958 C C . ALA A 1 127 ? 0.989 -9.130 -3.038 1.00 94.31 127 ALA A C 1
ATOM 960 O O . ALA A 1 127 ? 1.160 -10.116 -2.312 1.00 94.31 127 ALA A O 1
ATOM 961 N N . TRP A 1 128 ? -0.185 -8.883 -3.615 1.00 95.56 128 TRP A N 1
ATOM 962 C CA . TRP A 1 128 ? -1.299 -9.819 -3.534 1.00 95.56 128 TRP A CA 1
ATOM 963 C C . TRP A 1 128 ? -1.130 -10.957 -4.537 1.00 95.56 128 TRP A C 1
ATOM 965 O O . TRP A 1 128 ? -0.896 -10.745 -5.726 1.00 95.56 128 TRP A O 1
ATOM 975 N N . ARG A 1 129 ? -1.340 -12.196 -4.086 1.00 93.06 129 ARG A N 1
ATOM 976 C CA . ARG A 1 129 ? -1.468 -13.344 -4.988 1.00 93.06 129 ARG A CA 1
ATOM 977 C C . ARG A 1 129 ? -2.659 -13.130 -5.908 1.00 93.06 129 ARG A C 1
ATOM 979 O O . ARG A 1 129 ? -3.712 -12.677 -5.475 1.00 93.06 129 ARG A O 1
ATOM 986 N N . ARG A 1 130 ? -2.577 -13.644 -7.135 1.00 86.38 130 ARG A N 1
ATOM 987 C CA . ARG A 1 130 ? -3.705 -13.626 -8.084 1.00 86.38 130 ARG A CA 1
ATOM 988 C C . ARG A 1 130 ? -5.000 -14.228 -7.514 1.00 86.38 130 ARG A C 1
ATOM 990 O O . ARG A 1 130 ? -6.084 -13.752 -7.827 1.00 86.38 130 ARG A O 1
ATOM 997 N N . LYS A 1 131 ? -4.890 -15.246 -6.648 1.00 87.31 131 LYS A N 1
ATOM 998 C CA . LYS A 1 131 ? -6.039 -15.871 -5.961 1.00 87.31 131 LYS A CA 1
ATOM 999 C C . LYS A 1 131 ? -6.772 -14.928 -4.994 1.00 87.31 131 LYS A C 1
ATOM 1001 O O . LYS A 1 131 ? -7.908 -15.216 -4.653 1.00 87.31 131 LYS A O 1
ATOM 1006 N N . ALA A 1 132 ? -6.125 -13.847 -4.555 1.00 86.06 132 ALA A N 1
ATOM 1007 C CA . ALA A 1 132 ? -6.721 -12.835 -3.688 1.00 86.06 132 ALA A CA 1
ATOM 1008 C C . ALA A 1 132 ? -7.745 -11.962 -4.425 1.00 86.06 132 ALA A C 1
ATOM 1010 O O . ALA A 1 132 ? -8.509 -11.278 -3.762 1.00 86.06 132 ALA A O 1
ATOM 1011 N N . GLN A 1 133 ? -7.733 -11.985 -5.770 1.00 89.00 133 GLN A N 1
ATOM 1012 C CA . GLN A 1 133 ? -8.584 -11.163 -6.636 1.00 89.00 133 GLN A CA 1
ATOM 1013 C C . GLN A 1 133 ? -8.665 -9.711 -6.140 1.00 89.00 133 GLN A C 1
ATOM 1015 O O . GLN A 1 133 ? -9.758 -9.234 -5.834 1.00 89.00 133 GLN A O 1
ATOM 1020 N N . PRO A 1 134 ? -7.513 -9.026 -5.996 1.00 88.44 134 PRO A N 1
ATOM 1021 C CA . PRO A 1 134 ? -7.506 -7.706 -5.400 1.00 88.44 134 PRO A CA 1
ATOM 1022 C C . PRO A 1 134 ? -8.358 -6.751 -6.226 1.00 88.44 134 PRO A C 1
ATOM 1024 O O . PRO A 1 134 ? -8.341 -6.789 -7.461 1.00 88.44 134 PRO A O 1
ATOM 1027 N N . LEU A 1 135 ? -9.086 -5.885 -5.529 1.00 87.38 135 LEU A N 1
ATOM 1028 C CA . LEU A 1 135 ? -9.844 -4.828 -6.166 1.00 87.38 135 LEU A CA 1
ATOM 1029 C C . LEU A 1 135 ? -8.858 -3.870 -6.845 1.00 87.38 135 LEU A C 1
ATOM 1031 O O . LEU A 1 135 ? -8.052 -3.219 -6.181 1.00 87.38 135 LEU A O 1
ATOM 1035 N N . ASP A 1 136 ? -8.906 -3.801 -8.173 1.00 85.06 136 ASP A N 1
ATOM 1036 C CA . ASP A 1 136 ? -8.169 -2.800 -8.945 1.00 85.06 136 ASP A CA 1
ATOM 1037 C C . ASP A 1 136 ? -8.907 -1.465 -8.797 1.00 85.06 136 ASP A C 1
ATOM 1039 O O . ASP A 1 136 ? -9.939 -1.247 -9.438 1.00 85.06 136 ASP A O 1
ATOM 1043 N N . LEU A 1 137 ? -8.410 -0.594 -7.910 1.00 81.62 137 LEU A N 1
ATOM 1044 C CA . LEU A 1 137 ? -9.055 0.689 -7.617 1.00 81.62 137 LEU A CA 1
ATOM 1045 C C . LEU A 1 137 ? -9.088 1.605 -8.848 1.00 81.62 137 LEU A C 1
ATOM 1047 O O . LEU A 1 137 ? -10.021 2.394 -8.998 1.00 81.62 137 LEU A O 1
ATOM 1051 N N . ASP A 1 138 ? -8.122 1.484 -9.760 1.00 75.56 138 ASP A N 1
ATOM 1052 C CA . ASP A 1 138 ? -8.103 2.280 -10.987 1.00 75.56 138 ASP A CA 1
ATOM 1053 C C . ASP A 1 138 ? -9.144 1.789 -12.000 1.00 75.56 138 ASP A C 1
ATOM 1055 O O . ASP A 1 138 ? -9.743 2.589 -12.727 1.00 75.56 138 ASP A O 1
ATOM 1059 N N . ALA A 1 139 ? -9.392 0.476 -12.052 1.00 72.31 139 ALA A N 1
ATOM 1060 C CA . ALA A 1 139 ? -10.422 -0.106 -12.909 1.00 72.31 139 ALA A CA 1
ATOM 1061 C C . ALA A 1 139 ? -11.839 0.075 -12.342 1.00 72.31 139 ALA A C 1
ATOM 1063 O O . ALA A 1 139 ? -12.745 0.436 -13.096 1.00 72.31 139 ALA A O 1
ATOM 1064 N N . ALA A 1 140 ? -12.029 -0.153 -11.040 1.00 64.81 140 ALA A N 1
ATOM 1065 C CA . ALA A 1 140 ? -13.333 -0.124 -10.379 1.00 64.81 140 ALA A CA 1
ATOM 1066 C C . ALA A 1 140 ? -13.981 1.270 -10.400 1.00 64.81 140 ALA A C 1
ATOM 1068 O O . ALA A 1 140 ? -15.191 1.378 -10.583 1.00 64.81 140 ALA A O 1
ATOM 1069 N N . TYR A 1 141 ? -13.179 2.335 -10.301 1.00 61.75 141 TYR A N 1
ATOM 1070 C CA . TYR A 1 141 ? -13.671 3.713 -10.165 1.00 61.75 141 TYR A CA 1
ATOM 1071 C C . TYR A 1 141 ? -13.316 4.606 -11.361 1.00 61.75 141 TYR A C 1
ATOM 1073 O O . TYR A 1 141 ? -13.249 5.830 -11.242 1.00 61.75 141 TYR A O 1
ATOM 1081 N N . ARG A 1 142 ? -13.120 4.015 -12.552 1.00 59.31 142 ARG A N 1
ATOM 1082 C CA . ARG A 1 142 ? -12.726 4.716 -13.795 1.00 59.31 142 ARG A CA 1
ATOM 1083 C C . ARG A 1 142 ? -13.602 5.939 -14.131 1.00 59.31 142 ARG A C 1
ATOM 1085 O O . ARG A 1 142 ? -13.153 6.825 -14.859 1.00 59.31 142 ARG A O 1
ATOM 1092 N N . HIS A 1 143 ? -14.838 5.999 -13.635 1.00 54.78 143 HIS A N 1
ATOM 1093 C CA . HIS A 1 143 ? -15.814 7.048 -13.953 1.00 54.78 143 HIS A CA 1
ATOM 1094 C C . HIS A 1 143 ? -16.084 8.042 -12.817 1.00 54.78 143 HIS A C 1
ATOM 1096 O O . HIS A 1 143 ? -16.708 9.073 -13.061 1.00 54.78 143 HIS A O 1
ATOM 1102 N N . GLU A 1 144 ? -15.562 7.801 -11.615 1.00 53.22 144 GLU A N 1
ATOM 1103 C CA . GLU A 1 144 ? -15.768 8.679 -10.465 1.00 53.22 144 GLU A CA 1
ATOM 1104 C C . GLU A 1 144 ? -14.457 9.408 -10.125 1.00 53.22 144 GLU A C 1
ATOM 1106 O O . GLU A 1 144 ? -13.372 8.823 -10.102 1.00 53.22 144 GLU A O 1
ATOM 1111 N N . ARG A 1 145 ? -14.522 10.727 -9.892 1.00 50.38 145 ARG A N 1
ATOM 1112 C CA . ARG A 1 145 ? -13.366 11.550 -9.477 1.00 50.38 145 ARG A CA 1
ATOM 1113 C C . ARG A 1 145 ? -13.022 11.345 -7.993 1.00 50.38 145 ARG A C 1
ATOM 1115 O O . ARG A 1 145 ? -12.725 12.311 -7.299 1.00 50.38 145 ARG A O 1
ATOM 1122 N N . VAL A 1 146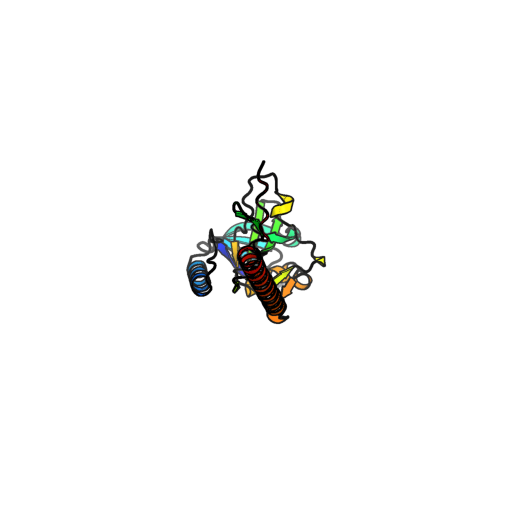 ? -13.118 10.122 -7.482 1.00 55.81 146 VAL A N 1
ATOM 1123 C CA . VAL A 1 146 ? -12.711 9.821 -6.104 1.00 55.81 146 VAL A CA 1
ATOM 1124 C C . VAL A 1 146 ? -11.191 9.686 -6.085 1.00 55.81 146 VAL A C 1
ATOM 1126 O O . VAL A 1 146 ? -10.620 9.057 -6.977 1.00 55.81 146 VAL A O 1
ATOM 1129 N N . GLU A 1 147 ? -10.521 10.307 -5.109 1.00 60.56 147 GLU A N 1
ATOM 1130 C CA . GLU A 1 147 ? -9.077 10.141 -4.911 1.00 60.56 147 GLU A CA 1
ATOM 1131 C C . GLU A 1 147 ? -8.757 8.649 -4.760 1.00 60.56 147 GLU A C 1
ATOM 1133 O O . GLU A 1 147 ? -9.247 8.006 -3.841 1.00 60.56 147 GLU A O 1
ATOM 1138 N N . ARG A 1 148 ? -7.966 8.100 -5.690 1.00 71.56 148 ARG A N 1
ATOM 1139 C CA . ARG A 1 148 ? -7.747 6.651 -5.927 1.00 71.56 148 ARG A CA 1
ATOM 1140 C C . ARG A 1 148 ? -6.599 6.053 -5.111 1.00 71.56 148 ARG A C 1
ATOM 1142 O O . ARG A 1 148 ? -6.350 4.853 -5.163 1.00 71.56 148 ARG A O 1
ATOM 1149 N N . ARG A 1 149 ? -5.878 6.926 -4.415 1.00 82.19 149 ARG A N 1
ATOM 1150 C CA . ARG A 1 149 ? -4.625 6.656 -3.718 1.00 82.19 149 ARG A CA 1
ATOM 1151 C C . ARG A 1 149 ? -4.875 6.090 -2.312 1.00 82.19 149 ARG A C 1
ATOM 1153 O O . ARG A 1 149 ? -5.959 6.318 -1.764 1.00 82.19 149 ARG A O 1
ATOM 1160 N N . PRO A 1 150 ? -3.909 5.363 -1.723 1.00 87.75 150 PRO A N 1
ATOM 1161 C CA . PRO A 1 150 ? -3.903 5.158 -0.280 1.00 87.75 150 PRO A CA 1
ATOM 1162 C C . PRO A 1 150 ? -4.181 6.471 0.474 1.00 87.75 150 PRO A C 1
ATOM 1164 O O . PRO A 1 150 ? -3.758 7.553 0.081 1.00 87.75 150 PRO A O 1
ATOM 1167 N N . LEU A 1 151 ? -4.922 6.394 1.573 1.00 91.69 151 LEU A N 1
ATOM 1168 C CA . LEU A 1 151 ? -5.032 7.545 2.477 1.00 91.69 151 LEU A CA 1
ATOM 1169 C C . LEU A 1 151 ? -3.846 7.562 3.432 1.00 91.69 151 LEU A C 1
ATOM 1171 O O . LEU A 1 151 ? -3.296 8.615 3.757 1.00 91.69 151 LEU A O 1
ATOM 1175 N N . TYR A 1 152 ? -3.442 6.360 3.833 1.00 94.38 152 TYR A N 1
ATOM 1176 C CA . TYR A 1 152 ? -2.389 6.152 4.795 1.00 94.38 152 TYR A CA 1
ATOM 1177 C C . TYR A 1 152 ? -1.391 5.129 4.294 1.00 94.38 152 TYR A C 1
ATOM 1179 O O . TYR A 1 152 ? -1.703 4.254 3.482 1.00 94.38 152 TYR A O 1
ATOM 1187 N N . VAL A 1 153 ? -0.183 5.237 4.816 1.00 95.06 153 VAL A N 1
ATOM 1188 C CA . VAL A 1 153 ? 0.895 4.295 4.588 1.00 95.06 153 VAL A CA 1
ATOM 1189 C C . VAL A 1 153 ? 1.492 3.862 5.919 1.00 95.06 153 VAL A C 1
ATOM 1191 O O . VAL A 1 153 ? 1.497 4.616 6.893 1.00 95.06 153 VAL A O 1
ATOM 1194 N N . VAL A 1 154 ? 1.972 2.626 5.945 1.00 95.44 154 VAL A N 1
ATOM 1195 C CA . VAL A 1 154 ? 2.628 2.007 7.101 1.00 95.44 154 VAL A CA 1
ATOM 1196 C C . VAL A 1 154 ? 3.933 1.346 6.655 1.00 95.44 154 VAL A C 1
ATOM 1198 O O . VAL A 1 154 ? 4.209 1.229 5.451 1.00 95.44 154 VAL A O 1
ATOM 1201 N N . THR A 1 155 ? 4.748 0.909 7.613 1.00 93.62 155 THR A N 1
ATOM 1202 C CA . THR A 1 155 ? 5.937 0.099 7.312 1.00 93.62 155 THR A CA 1
ATOM 1203 C C . THR A 1 155 ? 5.557 -1.261 6.717 1.00 93.62 155 THR A C 1
ATOM 1205 O O . THR A 1 155 ? 4.420 -1.726 6.819 1.00 93.62 155 THR A O 1
ATOM 1208 N N . ASP A 1 156 ? 6.520 -1.935 6.087 1.00 93.75 156 ASP A N 1
ATOM 1209 C CA . ASP A 1 156 ? 6.321 -3.277 5.535 1.00 93.75 156 ASP A CA 1
ATOM 1210 C C . ASP A 1 156 ? 5.923 -4.292 6.623 1.00 93.75 156 ASP A C 1
ATOM 1212 O O . ASP A 1 156 ? 5.015 -5.099 6.415 1.00 93.75 156 ASP A O 1
ATOM 1216 N N . ALA A 1 157 ? 6.560 -4.220 7.793 1.00 93.50 157 ALA A N 1
ATOM 1217 C CA . ALA A 1 157 ? 6.264 -5.079 8.936 1.00 93.50 157 ALA A CA 1
ATOM 1218 C C . ALA A 1 157 ? 4.850 -4.844 9.494 1.00 93.50 157 ALA A C 1
ATOM 1220 O O . ALA A 1 157 ? 4.110 -5.803 9.719 1.00 93.50 157 ALA A O 1
ATOM 1221 N N . GLU A 1 158 ? 4.452 -3.581 9.671 1.00 95.25 158 GLU A N 1
ATOM 1222 C CA . GLU A 1 158 ? 3.110 -3.226 10.151 1.00 95.25 158 GLU A CA 1
ATOM 1223 C C . GLU A 1 158 ? 2.027 -3.650 9.161 1.00 95.25 158 GLU A C 1
ATOM 1225 O O . GLU A 1 158 ? 1.015 -4.217 9.569 1.00 95.25 158 GLU A O 1
ATOM 1230 N N . TRP A 1 159 ? 2.246 -3.440 7.858 1.00 96.31 159 TRP A N 1
ATOM 1231 C CA . TRP A 1 159 ? 1.287 -3.865 6.842 1.00 96.31 159 TRP A CA 1
ATOM 1232 C C . TRP A 1 159 ? 1.075 -5.378 6.866 1.00 96.31 159 TRP A C 1
ATOM 1234 O O . TRP A 1 159 ? -0.063 -5.841 6.850 1.00 96.31 159 TRP A O 1
ATOM 1244 N N . HIS A 1 160 ? 2.160 -6.155 6.939 1.00 95.81 160 HIS A N 1
ATOM 1245 C CA . HIS A 1 160 ? 2.065 -7.611 7.010 1.00 95.81 160 HIS A CA 1
ATOM 1246 C C . HIS A 1 160 ? 1.314 -8.065 8.264 1.00 95.81 160 HIS A C 1
ATOM 1248 O O . HIS A 1 160 ? 0.412 -8.892 8.170 1.00 95.81 160 HIS A O 1
ATOM 1254 N N . SER A 1 161 ? 1.629 -7.477 9.421 1.00 95.44 161 SER A N 1
ATOM 1255 C CA . SER A 1 161 ? 0.954 -7.786 10.684 1.00 95.44 161 SER A CA 1
ATOM 1256 C C . SER A 1 161 ? -0.544 -7.447 10.643 1.00 95.44 161 SER A C 1
ATOM 1258 O O . SER A 1 161 ? -1.367 -8.249 11.089 1.00 95.44 161 SER A O 1
ATOM 1260 N N . LEU A 1 162 ? -0.932 -6.317 10.038 1.00 95.06 162 LEU A N 1
ATOM 1261 C CA . LEU A 1 162 ? -2.341 -5.983 9.802 1.00 95.06 162 LEU A CA 1
ATOM 1262 C C . LEU A 1 162 ? -3.016 -7.038 8.918 1.00 95.06 162 LEU A C 1
ATOM 1264 O O . LEU A 1 162 ? -4.070 -7.569 9.258 1.00 95.06 162 LEU A O 1
ATOM 1268 N N . VAL A 1 163 ? -2.390 -7.387 7.796 1.00 96.00 163 VAL A N 1
ATOM 1269 C CA . VAL A 1 163 ? -2.899 -8.395 6.858 1.00 96.00 163 VAL A CA 1
ATOM 1270 C C . VAL A 1 163 ? -3.058 -9.768 7.526 1.00 96.00 163 VAL A C 1
ATOM 1272 O O . VAL A 1 163 ? -4.050 -10.456 7.279 1.00 96.00 163 VAL A O 1
ATOM 1275 N N . GLU A 1 164 ? -2.135 -10.169 8.401 1.00 95.25 164 GLU A N 1
ATOM 1276 C CA . GLU A 1 164 ? -2.253 -11.387 9.213 1.00 95.25 164 GLU A CA 1
ATOM 1277 C C . GLU A 1 164 ? -3.411 -11.315 10.205 1.00 95.25 164 GLU A C 1
ATOM 1279 O O . GLU A 1 164 ? -4.176 -12.274 10.316 1.00 95.25 164 GLU A O 1
ATOM 1284 N N . THR A 1 165 ? -3.587 -10.169 10.860 1.00 93.44 165 THR A N 1
ATOM 1285 C CA . THR A 1 165 ? -4.663 -9.934 11.831 1.00 93.44 165 THR A CA 1
ATOM 1286 C C . THR A 1 165 ? -6.049 -10.131 11.212 1.00 93.44 165 THR A C 1
ATOM 1288 O O . THR A 1 165 ? -6.945 -10.678 11.852 1.00 93.44 165 THR A O 1
ATOM 1291 N N . PHE A 1 166 ? -6.217 -9.778 9.935 1.00 93.31 166 PHE A N 1
ATOM 1292 C CA . PHE A 1 166 ? -7.458 -10.011 9.184 1.00 93.31 166 PHE A CA 1
ATOM 1293 C C . PHE A 1 166 ? -7.530 -11.376 8.479 1.00 93.31 166 PHE A C 1
ATOM 1295 O O . PHE A 1 166 ? -8.441 -11.621 7.689 1.00 93.31 166 PHE A O 1
ATOM 1302 N N . GLY A 1 167 ? -6.576 -12.281 8.719 1.00 93.94 167 GLY A N 1
ATOM 1303 C CA . GLY A 1 167 ? -6.550 -13.610 8.099 1.00 93.94 167 GLY A CA 1
ATOM 1304 C C . GLY A 1 167 ? -6.187 -13.607 6.608 1.00 93.94 167 GLY A C 1
ATOM 1305 O O . GLY A 1 167 ? -6.338 -14.624 5.927 1.00 93.94 167 GLY A O 1
ATOM 1306 N N . LEU A 1 168 ? -5.677 -12.488 6.087 1.00 95.75 168 LEU A N 1
ATOM 1307 C CA . LEU A 1 168 ? -5.303 -12.311 4.682 1.00 95.75 168 LEU A CA 1
ATOM 1308 C C . LEU A 1 168 ? -3.827 -12.664 4.406 1.00 95.75 168 LEU A C 1
ATOM 1310 O O . LEU A 1 168 ? -3.410 -12.656 3.249 1.00 95.75 168 LEU A O 1
ATOM 1314 N N . GLY A 1 169 ? -3.038 -13.039 5.422 1.00 94.06 169 GLY A N 1
ATOM 1315 C CA . GLY A 1 169 ? -1.600 -13.349 5.290 1.00 94.06 169 GLY A CA 1
ATOM 1316 C C . GLY A 1 169 ? -1.276 -14.359 4.183 1.00 94.06 169 GLY A C 1
ATOM 1317 O O . GLY A 1 169 ? -0.404 -14.135 3.350 1.00 94.06 169 GLY A O 1
ATOM 1318 N N . ASN A 1 170 ? -2.073 -15.425 4.059 1.00 93.88 170 ASN A N 1
ATOM 1319 C CA . ASN A 1 170 ? -1.902 -16.451 3.018 1.00 93.88 170 ASN A CA 1
ATOM 1320 C C . ASN A 1 170 ? -2.192 -15.966 1.582 1.00 93.88 170 ASN A C 1
ATOM 1322 O O . ASN A 1 170 ? -1.992 -16.717 0.610 1.00 93.88 170 ASN A O 1
ATOM 1326 N N . LEU A 1 171 ? -2.742 -14.759 1.442 1.00 94.56 171 LEU A N 1
ATOM 1327 C CA . LEU A 1 171 ? -3.013 -14.084 0.180 1.00 94.56 171 LEU A CA 1
ATOM 1328 C C . LEU A 1 171 ? -1.895 -13.109 -0.199 1.00 94.56 171 LEU A C 1
ATOM 1330 O O . LEU A 1 171 ? -1.755 -12.832 -1.388 1.00 94.56 171 LEU A O 1
ATOM 1334 N N . ALA A 1 172 ? -1.092 -12.643 0.756 1.00 94.81 172 ALA A N 1
ATOM 1335 C CA . ALA A 1 172 ? 0.104 -11.855 0.492 1.00 94.81 172 ALA A CA 1
ATOM 1336 C C . ALA A 1 172 ? 1.289 -12.759 0.098 1.00 94.81 172 ALA A C 1
ATOM 1338 O O . ALA A 1 172 ? 1.356 -13.947 0.437 1.00 94.81 172 ALA A O 1
ATOM 1339 N N . VAL A 1 173 ? 2.214 -12.213 -0.687 1.00 93.56 173 VAL A N 1
ATOM 1340 C CA . VAL A 1 173 ? 3.503 -12.826 -1.034 1.00 93.56 173 VAL A CA 1
ATOM 1341 C C . VAL A 1 173 ? 4.596 -11.815 -0.773 1.00 93.56 173 VAL A C 1
ATOM 1343 O O . VAL A 1 173 ? 4.464 -10.664 -1.172 1.00 93.56 173 VAL A O 1
ATOM 1346 N N . ASP A 1 174 ? 5.676 -12.268 -0.140 1.00 93.00 174 ASP A N 1
ATOM 1347 C CA . ASP A 1 174 ? 6.931 -11.527 -0.063 1.00 93.00 174 ASP A CA 1
ATOM 1348 C C . ASP A 1 174 ? 7.696 -11.702 -1.392 1.00 93.00 174 ASP A C 1
ATOM 1350 O O . ASP A 1 174 ? 8.340 -12.726 -1.659 1.00 93.00 174 ASP A O 1
ATOM 1354 N N . GLU A 1 175 ? 7.559 -10.721 -2.283 1.00 86.62 175 GLU A N 1
ATOM 1355 C CA . GLU A 1 175 ? 8.219 -10.707 -3.593 1.00 86.62 175 GLU A CA 1
ATOM 1356 C C . GLU A 1 175 ? 9.714 -10.392 -3.480 1.00 86.62 175 GLU A C 1
ATOM 1358 O O . GLU A 1 175 ? 10.505 -10.768 -4.353 1.00 86.62 175 GLU A O 1
ATOM 1363 N N . TYR A 1 176 ? 10.118 -9.748 -2.383 1.00 84.88 176 TYR A N 1
ATOM 1364 C CA . TYR A 1 176 ? 11.519 -9.499 -2.084 1.00 84.88 176 TYR A CA 1
ATOM 1365 C C . TYR A 1 176 ? 12.229 -10.785 -1.654 1.00 84.88 176 TYR A C 1
ATOM 1367 O O . TYR A 1 176 ? 13.218 -11.175 -2.273 1.00 84.88 176 TYR A O 1
ATOM 1375 N N . ALA A 1 177 ? 11.695 -11.496 -0.657 1.00 81.19 177 ALA A N 1
ATOM 1376 C CA . ALA A 1 177 ? 12.293 -12.733 -0.149 1.00 81.19 177 ALA A CA 1
ATOM 1377 C C . ALA A 1 177 ? 12.286 -13.869 -1.185 1.00 81.19 177 ALA A C 1
ATOM 1379 O O . ALA A 1 177 ? 13.181 -14.714 -1.188 1.00 81.19 177 ALA A O 1
ATOM 1380 N N . SER A 1 178 ? 11.303 -13.887 -2.089 1.00 79.62 178 SER A N 1
ATOM 1381 C CA . SER A 1 178 ? 11.245 -14.861 -3.188 1.00 79.62 178 SER A CA 1
ATOM 1382 C C . SER A 1 178 ? 12.185 -14.538 -4.358 1.00 79.62 178 SER A C 1
ATOM 1384 O O . SER A 1 178 ? 12.339 -15.363 -5.258 1.00 79.62 178 SER A O 1
ATOM 1386 N N . GLY A 1 179 ? 12.812 -13.355 -4.376 1.00 77.88 179 GLY A N 1
ATOM 1387 C CA . GLY A 1 179 ? 13.654 -12.891 -5.482 1.00 77.88 179 GLY A CA 1
ATOM 1388 C C . GLY A 1 179 ? 12.876 -12.535 -6.755 1.00 77.88 179 GLY A C 1
ATOM 1389 O O . GLY A 1 179 ? 13.491 -12.257 -7.789 1.00 77.88 179 GLY A O 1
ATOM 1390 N N . ALA A 1 180 ? 11.539 -12.518 -6.698 1.00 78.50 180 ALA A N 1
ATOM 1391 C CA . ALA A 1 180 ? 10.679 -12.199 -7.833 1.00 78.50 180 ALA A CA 1
ATOM 1392 C C . ALA A 1 180 ? 10.985 -10.794 -8.377 1.00 78.50 180 ALA A C 1
ATOM 1394 O O . ALA A 1 180 ? 11.226 -10.647 -9.578 1.00 78.50 180 ALA A O 1
ATOM 1395 N N . LEU A 1 181 ? 11.130 -9.805 -7.485 1.00 79.75 181 LEU A N 1
ATOM 1396 C CA . LEU A 1 181 ? 11.461 -8.421 -7.852 1.00 79.75 181 LEU A CA 1
ATOM 1397 C C . LEU A 1 181 ? 12.793 -8.300 -8.609 1.00 79.75 181 LEU A C 1
ATOM 1399 O O . LEU A 1 181 ? 12.933 -7.487 -9.525 1.00 79.75 181 LEU A O 1
ATOM 1403 N N . ASP A 1 182 ? 13.790 -9.102 -8.230 1.00 77.69 182 ASP A N 1
ATOM 1404 C CA . ASP A 1 182 ? 15.097 -9.111 -8.890 1.00 77.69 182 ASP A CA 1
ATOM 1405 C C . ASP A 1 182 ? 15.040 -9.818 -10.246 1.00 77.69 182 ASP A C 1
ATOM 1407 O O . ASP A 1 182 ? 15.741 -9.423 -11.182 1.00 77.69 182 ASP A O 1
ATOM 1411 N N . SER A 1 183 ? 14.219 -10.863 -10.365 1.00 73.88 183 SER A N 1
ATOM 1412 C CA . SER A 1 183 ? 14.037 -11.593 -11.620 1.00 73.88 183 SER A CA 1
ATOM 1413 C C . SER A 1 183 ? 13.349 -10.735 -12.685 1.00 73.88 183 SER A C 1
ATOM 1415 O O . SER A 1 183 ? 13.826 -10.681 -13.820 1.00 73.88 183 SER A O 1
ATOM 1417 N N . GLU A 1 184 ? 12.313 -9.983 -12.307 1.00 76.62 184 GLU A N 1
ATOM 1418 C CA . GLU A 1 184 ? 11.584 -9.086 -13.204 1.00 76.62 184 GLU A CA 1
ATOM 1419 C C . GLU A 1 184 ? 12.474 -7.933 -13.678 1.00 76.62 184 GLU A C 1
ATOM 1421 O O . GLU A 1 184 ? 12.590 -7.678 -14.879 1.00 76.62 184 GLU A O 1
ATOM 1426 N N . ALA A 1 185 ? 13.197 -7.294 -12.752 1.00 74.62 185 ALA A N 1
ATOM 1427 C CA . ALA A 1 185 ? 14.123 -6.218 -13.089 1.00 74.62 185 ALA A CA 1
ATOM 1428 C C . ALA A 1 185 ? 15.237 -6.690 -14.044 1.00 74.62 185 ALA A C 1
ATOM 1430 O O . ALA A 1 185 ? 15.595 -5.982 -14.990 1.00 74.62 185 ALA A O 1
ATOM 1431 N N . LYS A 1 186 ? 15.778 -7.900 -13.836 1.00 77.06 186 LYS A N 1
ATOM 1432 C CA . LYS A 1 186 ? 16.773 -8.503 -14.740 1.00 77.06 186 LYS A CA 1
ATOM 1433 C C . LYS A 1 186 ? 16.177 -8.798 -16.114 1.00 77.06 186 LYS A C 1
ATOM 1435 O O . LYS A 1 186 ? 16.812 -8.482 -17.117 1.00 77.06 186 LYS A O 1
ATOM 1440 N N . PHE A 1 187 ? 14.976 -9.368 -16.167 1.00 78.94 187 PHE A N 1
ATOM 1441 C CA . PHE A 1 187 ? 14.297 -9.696 -17.418 1.00 78.94 187 PHE A CA 1
ATOM 1442 C C . PHE A 1 187 ? 14.010 -8.445 -18.259 1.00 78.94 187 PHE A C 1
ATOM 1444 O O . PHE A 1 187 ? 14.403 -8.390 -19.426 1.00 78.94 187 PHE A O 1
ATOM 1451 N N . MET A 1 188 ? 13.436 -7.402 -17.651 1.00 77.75 188 MET A N 1
ATOM 1452 C CA . MET A 1 188 ? 13.162 -6.129 -18.330 1.00 77.75 188 MET A CA 1
ATOM 1453 C C . MET A 1 188 ? 14.443 -5.456 -18.828 1.00 77.75 188 MET A C 1
ATOM 1455 O O . MET A 1 188 ? 14.493 -4.972 -19.959 1.00 77.75 188 MET A O 1
ATOM 1459 N N . LYS A 1 189 ? 15.522 -5.503 -18.038 1.00 77.69 189 LYS A N 1
ATOM 1460 C CA . LYS A 1 189 ? 16.838 -5.010 -18.465 1.00 77.69 189 LYS A CA 1
ATOM 1461 C C . LYS A 1 189 ? 17.371 -5.767 -19.687 1.00 77.69 189 LYS A C 1
ATOM 1463 O O . LYS A 1 189 ? 17.899 -5.137 -20.601 1.00 77.69 189 LYS A O 1
ATOM 1468 N N . VAL A 1 190 ? 17.253 -7.096 -19.716 1.00 82.19 190 VAL A N 1
ATOM 1469 C CA . VAL A 1 190 ? 17.710 -7.920 -20.851 1.00 82.19 190 VAL A CA 1
ATOM 1470 C C . VAL A 1 190 ? 16.909 -7.609 -22.114 1.00 82.19 190 VAL A C 1
ATOM 1472 O O . VAL A 1 190 ? 17.512 -7.415 -23.169 1.00 82.19 190 VAL A O 1
ATOM 1475 N N . ILE A 1 191 ? 15.581 -7.488 -22.010 1.00 82.88 191 ILE A N 1
ATOM 1476 C CA . ILE A 1 191 ? 14.729 -7.083 -23.139 1.00 82.88 191 ILE A CA 1
ATOM 1477 C C . ILE A 1 191 ? 15.137 -5.702 -23.655 1.00 82.88 191 ILE A C 1
ATOM 1479 O O . ILE A 1 191 ? 15.322 -5.537 -24.860 1.00 82.88 191 ILE A O 1
ATOM 1483 N N . GLY A 1 192 ? 15.330 -4.731 -22.758 1.00 76.94 192 GLY A N 1
ATOM 1484 C CA . GLY A 1 192 ? 15.743 -3.378 -23.131 1.00 76.94 192 GLY A CA 1
ATOM 1485 C C . GLY A 1 192 ? 17.074 -3.356 -23.889 1.00 76.94 192 GLY A C 1
ATOM 1486 O O . GLY A 1 192 ? 17.183 -2.709 -24.929 1.00 76.94 192 GLY A O 1
ATOM 1487 N N . ILE A 1 193 ? 18.069 -4.122 -23.424 1.00 86.31 193 ILE A N 1
ATOM 1488 C CA . ILE A 1 193 ? 19.364 -4.260 -24.113 1.00 86.31 193 ILE A CA 1
ATOM 1489 C C . ILE A 1 193 ? 19.187 -4.918 -25.487 1.00 86.31 193 ILE A C 1
ATOM 1491 O O . ILE A 1 193 ? 19.754 -4.440 -26.470 1.00 86.31 193 ILE A O 1
ATOM 1495 N N . GLY A 1 194 ? 18.393 -5.989 -25.573 1.00 86.31 194 GLY A N 1
ATOM 1496 C CA . GLY A 1 194 ? 18.125 -6.680 -26.835 1.00 86.31 194 GLY A CA 1
ATOM 1497 C C . GLY A 1 194 ? 17.456 -5.771 -27.869 1.00 86.31 194 GLY A C 1
ATOM 1498 O O . GLY A 1 194 ? 17.871 -5.737 -29.026 1.00 86.31 194 GLY A O 1
ATOM 1499 N N . PHE A 1 195 ? 16.473 -4.979 -27.443 1.00 87.00 195 PHE A N 1
ATOM 1500 C CA . PHE A 1 195 ? 15.777 -4.032 -28.309 1.00 87.00 195 PHE A CA 1
ATOM 1501 C C . PHE A 1 195 ? 16.695 -2.895 -28.782 1.00 87.00 195 PHE A C 1
ATOM 1503 O O . PHE A 1 195 ? 16.702 -2.559 -29.965 1.00 87.00 195 PHE A O 1
ATOM 1510 N N . ALA A 1 196 ? 17.536 -2.354 -27.896 1.00 85.62 196 ALA A N 1
ATOM 1511 C CA . ALA A 1 196 ? 18.529 -1.348 -28.269 1.00 85.62 196 ALA A CA 1
ATOM 1512 C C . ALA A 1 196 ? 19.538 -1.889 -29.298 1.00 85.62 196 ALA A C 1
ATOM 1514 O O . ALA A 1 196 ? 19.829 -1.222 -30.289 1.00 85.62 196 ALA A O 1
ATOM 1515 N N . ALA A 1 197 ? 20.027 -3.119 -29.107 1.00 90.44 197 ALA A N 1
ATOM 1516 C CA . ALA A 1 197 ? 20.922 -3.769 -30.061 1.00 90.44 197 ALA A CA 1
ATOM 1517 C C . ALA A 1 197 ? 20.251 -3.973 -31.430 1.00 90.44 197 ALA A C 1
ATOM 1519 O O . ALA A 1 197 ? 20.867 -3.696 -32.459 1.00 90.44 197 ALA A O 1
ATOM 1520 N N . LEU A 1 198 ? 18.979 -4.389 -31.449 1.00 93.19 198 LEU A N 1
ATOM 1521 C CA . LEU A 1 198 ? 18.193 -4.528 -32.676 1.00 93.19 198 LEU A CA 1
ATOM 1522 C C . LEU A 1 198 ? 18.084 -3.194 -33.430 1.00 93.19 198 LEU A C 1
ATOM 1524 O O . LEU A 1 198 ? 18.329 -3.157 -34.636 1.00 93.19 198 LEU A O 1
ATOM 1528 N N . ILE A 1 199 ? 17.766 -2.102 -32.726 1.00 91.69 199 ILE A N 1
ATOM 1529 C CA . ILE A 1 199 ? 17.688 -0.760 -33.320 1.00 91.69 199 ILE A CA 1
ATOM 1530 C C . ILE A 1 199 ? 19.039 -0.355 -33.906 1.00 91.69 199 ILE A C 1
ATOM 1532 O O . ILE A 1 199 ? 19.082 0.125 -35.037 1.00 91.69 199 ILE A O 1
ATOM 1536 N N . ILE A 1 200 ? 20.140 -0.563 -33.180 1.00 93.44 200 ILE A N 1
ATOM 1537 C CA . ILE A 1 200 ? 21.482 -0.220 -33.665 1.00 93.44 200 ILE A CA 1
ATOM 1538 C C . ILE A 1 200 ? 21.781 -0.975 -34.962 1.00 93.44 200 ILE A C 1
ATOM 1540 O O . ILE A 1 200 ? 22.134 -0.344 -35.954 1.00 93.44 200 ILE A O 1
ATOM 1544 N N . VAL A 1 201 ? 21.559 -2.294 -34.995 1.00 94.25 201 VAL A N 1
ATOM 1545 C CA . VAL A 1 201 ? 21.783 -3.113 -36.198 1.00 94.25 201 VAL A CA 1
ATOM 1546 C C . VAL A 1 201 ? 20.915 -2.637 -37.362 1.00 94.25 201 VAL A C 1
ATOM 1548 O O . VAL A 1 201 ? 21.435 -2.422 -38.455 1.00 94.25 201 VAL A O 1
ATOM 1551 N N . ALA A 1 202 ? 19.617 -2.419 -37.137 1.00 92.44 202 ALA A N 1
ATOM 1552 C CA . ALA A 1 202 ? 18.701 -1.943 -38.173 1.00 92.44 202 ALA A CA 1
ATOM 1553 C C . ALA A 1 202 ? 19.124 -0.573 -38.724 1.00 92.44 202 ALA A C 1
ATOM 1555 O O . ALA A 1 202 ? 19.135 -0.365 -39.936 1.00 92.44 202 ALA A O 1
ATOM 1556 N N . THR A 1 203 ? 19.542 0.334 -37.840 1.00 94.38 203 THR A N 1
ATOM 1557 C CA . THR A 1 203 ? 20.009 1.675 -38.205 1.00 94.38 203 THR A CA 1
ATOM 1558 C C . THR A 1 203 ? 21.309 1.592 -39.006 1.00 94.38 203 THR A C 1
ATOM 1560 O O . THR A 1 203 ? 21.429 2.223 -40.052 1.00 94.38 203 THR A O 1
ATOM 1563 N N . THR A 1 204 ? 22.272 0.764 -38.586 1.00 94.69 204 THR A N 1
ATOM 1564 C CA . THR A 1 204 ? 23.523 0.552 -39.330 1.00 94.69 204 THR A CA 1
ATOM 1565 C C . THR A 1 204 ? 23.264 -0.040 -40.714 1.00 94.69 204 THR A C 1
ATOM 1567 O O . THR A 1 204 ? 23.805 0.467 -41.693 1.00 94.69 204 THR A O 1
ATOM 1570 N N . VAL A 1 205 ? 22.412 -1.066 -40.822 1.00 94.69 205 VAL A N 1
ATOM 1571 C CA . VAL A 1 205 ? 22.038 -1.665 -42.114 1.00 94.69 205 VAL A CA 1
ATOM 1572 C C . VAL A 1 205 ? 21.375 -0.629 -43.017 1.00 94.69 205 VAL A C 1
ATOM 1574 O O . VAL A 1 205 ? 21.740 -0.527 -44.188 1.00 94.69 205 VAL A O 1
ATOM 1577 N N . PHE A 1 206 ? 20.461 0.177 -42.472 1.00 94.38 206 PHE A N 1
ATOM 1578 C CA . PHE A 1 206 ? 19.813 1.260 -43.205 1.00 94.38 206 PHE A CA 1
ATOM 1579 C C . PHE A 1 206 ? 20.830 2.273 -43.743 1.00 94.38 206 PHE A C 1
ATOM 1581 O O . PHE A 1 206 ? 20.795 2.583 -44.930 1.00 94.38 206 PHE A O 1
ATOM 1588 N N . PHE A 1 207 ? 21.774 2.742 -42.921 1.00 94.81 207 PHE A N 1
ATOM 1589 C CA . PHE A 1 207 ? 22.798 3.693 -43.365 1.00 94.81 207 PHE A CA 1
ATOM 1590 C C . PHE A 1 207 ? 23.754 3.096 -44.401 1.00 94.81 207 PHE A C 1
ATOM 1592 O O . PHE A 1 207 ? 24.085 3.771 -45.373 1.00 94.81 207 PHE A O 1
ATOM 1599 N N . VAL A 1 208 ? 24.171 1.837 -44.240 1.00 94.38 208 VAL A N 1
ATOM 1600 C CA . VAL A 1 208 ? 25.017 1.149 -45.229 1.00 94.38 208 VAL A CA 1
ATOM 1601 C C . VAL A 1 208 ? 24.287 1.027 -46.565 1.00 94.38 208 VAL A C 1
ATOM 1603 O O . VAL A 1 208 ? 24.844 1.381 -47.604 1.00 94.38 208 VAL A O 1
ATOM 1606 N N . TRP A 1 209 ? 23.031 0.577 -46.539 1.00 94.56 209 TRP A N 1
ATOM 1607 C CA . TRP A 1 209 ? 22.190 0.497 -47.729 1.00 94.56 209 TRP A CA 1
ATOM 1608 C C . TRP A 1 209 ? 21.987 1.874 -48.375 1.00 94.56 209 TRP A C 1
ATOM 1610 O O . TRP A 1 209 ? 22.138 2.012 -49.588 1.00 94.56 209 TRP A O 1
ATOM 1620 N N . PHE A 1 210 ? 21.719 2.903 -47.570 1.00 90.88 210 PHE A N 1
ATOM 1621 C CA . PHE A 1 210 ? 21.504 4.274 -48.028 1.00 90.88 210 PHE A CA 1
ATOM 1622 C C . PHE A 1 210 ? 22.747 4.854 -48.718 1.00 90.88 210 PHE A C 1
ATOM 1624 O O . PHE A 1 210 ? 22.649 5.393 -49.820 1.00 90.88 210 PHE A O 1
ATOM 1631 N N . ILE A 1 211 ? 23.934 4.682 -48.126 1.00 93.25 211 ILE A N 1
ATOM 1632 C CA . ILE A 1 211 ? 25.207 5.114 -48.722 1.00 93.25 211 ILE A CA 1
ATOM 1633 C C . ILE A 1 211 ? 25.472 4.367 -50.035 1.00 93.25 211 ILE A C 1
ATOM 1635 O O . ILE A 1 211 ? 25.857 4.986 -51.028 1.00 93.25 211 ILE A O 1
ATOM 1639 N N . TRP A 1 212 ? 25.238 3.052 -50.069 1.00 92.94 212 TRP A N 1
ATOM 1640 C CA . TRP A 1 212 ? 25.393 2.253 -51.285 1.00 92.94 212 TRP A CA 1
ATOM 1641 C C . TRP A 1 212 ? 24.449 2.712 -52.408 1.00 92.94 212 TRP A C 1
ATOM 1643 O O . TRP A 1 212 ? 24.880 2.844 -53.555 1.00 92.94 212 TRP A O 1
ATOM 1653 N N . ALA A 1 213 ? 23.187 3.013 -52.087 1.00 90.00 213 ALA A N 1
ATOM 1654 C CA . ALA A 1 213 ? 22.200 3.503 -53.048 1.00 90.00 213 ALA A CA 1
ATOM 1655 C C . ALA A 1 213 ? 22.597 4.863 -53.653 1.00 90.00 213 ALA A C 1
ATOM 1657 O O . ALA A 1 213 ? 22.452 5.057 -54.862 1.00 90.00 213 ALA A O 1
ATOM 1658 N N . ILE A 1 214 ? 23.152 5.773 -52.841 1.00 89.69 214 ILE A N 1
ATOM 1659 C CA . ILE A 1 214 ? 23.710 7.051 -53.314 1.00 89.69 214 ILE A CA 1
ATOM 1660 C C . ILE A 1 214 ? 24.901 6.803 -54.247 1.00 89.69 214 ILE A C 1
ATOM 1662 O O . ILE A 1 214 ? 24.938 7.335 -55.354 1.00 89.69 214 ILE A O 1
ATOM 1666 N N . ALA A 1 215 ? 25.865 5.981 -53.822 1.00 88.56 215 ALA A N 1
ATOM 1667 C CA . ALA A 1 215 ? 27.104 5.751 -54.567 1.00 88.56 215 ALA A CA 1
ATOM 1668 C C . ALA A 1 215 ? 26.881 5.071 -55.928 1.00 88.56 215 ALA A C 1
ATOM 1670 O O . ALA A 1 215 ? 27.625 5.316 -56.873 1.00 88.56 215 ALA A O 1
ATOM 1671 N N . THR A 1 216 ? 25.859 4.220 -56.034 1.00 90.88 216 THR A N 1
ATOM 1672 C CA . THR A 1 216 ? 25.535 3.480 -57.264 1.00 90.88 216 THR A CA 1
ATOM 1673 C C . THR A 1 216 ? 24.542 4.203 -58.176 1.00 90.88 216 THR A C 1
ATOM 1675 O O . THR A 1 216 ? 24.204 3.678 -59.233 1.00 90.88 216 THR A O 1
ATOM 1678 N N . GLY A 1 217 ? 24.064 5.397 -57.798 1.00 77.94 217 GLY A N 1
ATOM 1679 C CA . GLY A 1 217 ? 23.059 6.136 -58.572 1.00 77.94 217 GLY A CA 1
ATOM 1680 C C . GLY A 1 217 ? 21.704 5.423 -58.653 1.00 77.94 217 GLY A C 1
ATOM 1681 O O . GLY A 1 217 ? 20.881 5.744 -59.506 1.00 77.94 217 GLY A O 1
ATOM 1682 N N . ASN A 1 218 ? 21.452 4.454 -57.767 1.00 69.00 218 ASN A N 1
ATOM 1683 C CA . ASN A 1 218 ? 20.234 3.645 -57.777 1.00 69.00 218 ASN A CA 1
ATOM 1684 C C . ASN A 1 218 ? 19.034 4.359 -57.121 1.00 69.00 218 ASN A C 1
ATOM 1686 O O . ASN A 1 218 ? 17.953 3.792 -56.984 1.00 69.00 218 ASN A O 1
ATOM 1690 N N . ILE A 1 219 ? 19.202 5.625 -56.736 1.00 65.25 219 ILE A N 1
ATOM 1691 C CA . ILE A 1 219 ? 18.101 6.523 -56.387 1.00 65.25 219 ILE A CA 1
ATOM 1692 C C . ILE A 1 219 ? 17.550 7.053 -57.712 1.00 65.25 219 ILE A C 1
ATOM 1694 O O . ILE A 1 219 ? 17.965 8.102 -58.197 1.00 65.25 219 ILE A O 1
ATOM 1698 N N . HIS A 1 220 ? 16.685 6.271 -58.362 1.00 53.94 220 HIS A N 1
ATOM 1699 C CA . HIS A 1 220 ? 16.075 6.666 -59.628 1.00 53.94 220 HIS A CA 1
ATOM 1700 C C . HIS A 1 220 ? 15.351 8.008 -59.471 1.00 53.94 220 HIS A C 1
ATOM 1702 O O . HIS A 1 220 ? 14.321 8.111 -58.805 1.00 53.94 220 HIS A O 1
ATOM 1708 N N . HIS A 1 221 ? 15.889 9.036 -60.129 1.00 52.06 221 HIS A N 1
ATOM 1709 C CA . HIS A 1 221 ? 15.146 10.237 -60.459 1.00 52.06 221 HIS A CA 1
ATOM 1710 C C . HIS A 1 221 ? 13.985 9.827 -61.370 1.00 52.06 221 HIS A C 1
ATOM 1712 O O . HIS A 1 221 ? 14.163 9.634 -62.572 1.00 52.06 221 HIS A O 1
ATOM 1718 N N . HIS A 1 222 ? 12.786 9.698 -60.802 1.00 48.75 222 HIS A N 1
ATOM 1719 C CA . HIS A 1 222 ? 11.556 9.829 -61.573 1.00 48.75 222 HIS A CA 1
ATOM 1720 C C . HIS A 1 222 ? 11.485 11.275 -62.078 1.00 48.75 222 HIS A C 1
ATOM 1722 O O . HIS A 1 222 ? 10.919 12.154 -61.432 1.00 48.75 222 HIS A O 1
ATOM 1728 N N . HIS A 1 223 ? 12.132 11.531 -63.214 1.00 45.38 223 HIS A N 1
ATOM 1729 C CA . HIS A 1 223 ? 11.831 12.688 -64.038 1.00 45.38 223 HIS A CA 1
ATOM 1730 C C . HIS A 1 223 ? 10.468 12.442 -64.692 1.00 45.38 223 HIS A C 1
ATOM 1732 O O . HIS A 1 223 ? 10.304 11.491 -65.459 1.00 45.38 223 HIS A O 1
ATOM 1738 N N . HIS A 1 224 ? 9.497 13.265 -64.298 1.00 43.66 224 HIS A N 1
ATOM 1739 C CA . HIS A 1 224 ? 8.278 13.529 -65.058 1.00 43.66 224 HIS A CA 1
ATOM 1740 C C . HIS A 1 224 ? 8.602 14.266 -66.359 1.00 43.66 224 HIS A C 1
ATOM 1742 O O . HIS A 1 224 ? 9.569 15.066 -66.348 1.00 43.66 224 HIS A O 1
#

Organism: NCBI:txid767916

pLDDT: mean 84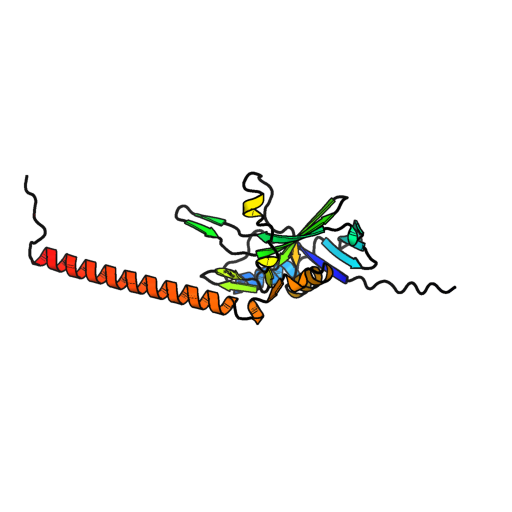.51, std 13.66, range [37.22, 96.69]

Secondary structure (DSSP, 8-state):
----------EEEEEEEPPS---SSHHHHHHHHHHHHHSPPSEEEEEETTEEEEEETTTTEEEEEEEGGG-EEEEEEE-PEEE-SS-EEE---EEEEEEEETTTEEEEEEEPP-EEETTTEEE-SEEE-GGG--EEHHHHTTTS----S-SEEE-HHHHHHHHHHTT-GGGEEETTTTTHHHHHHHHHHHHHHHHHHHHHHHHHHHHHHHHHHHHTT-S-----